Protein AF-A0A3A6MPV4-F1 (afdb_monomer)

Foldseek 3Di:
DLVVLLVVLVVLLVVLLVLFQDDPPDDAPCCVQVPVPPDDDDDPDPDDPPPPDDDDDDDPDDDCVVVVVVVVLLVLQLVLLLCCLVCVVVLLVVLVSVLCSLLVSLVSLQVSLCVRPVDGDPLSVLLNVLSVLLVVLSVLLVVQCVPPVLNVLSVCCVVPPPVSPDVDPSRCLSVLLVLLNVLSVVLSVLSSLLSVLSSNVSVCVVVVDDDVSNVVSVVSPHPVNSVVSVVSSVSSSVSSND

pLDDT: mean 74.26, std 15.89, range [32.47, 94.44]

Secondary structure (DSSP, 8-state):
-HHHHHHHHHHHHHHHHHHT-PPTTPPPHHHHHHS--S-----------------------TTSHHHHHHHHHHHHHHHHHHHHHHHHHHHHHHHHHHHHHHHHHHHHHHHHHHHHHSS--HHHHHHHHHHHHHHHHHHHHHHHTT-HHHHHHHHHHHHHGGGG----TTTTHHHHHHHHHHHHHHHHHHHHHHHHHHHHHHHHHHHT---HHHHHHHHHTSHHHHHHHHHHHHHHHHHHH-

Sequence (242 aa):
MLGFAISIVSGLATGAFFAGRSRPGEPTIDDYLFHRVAHPPHHISISVKSQATIPNKSAASGNDHWVLWIIGSLSAYLVATWLIGNYGATIVYVGWIVLTFFGTSAMSFAALSFYRDRRFSLINLWSLLTFAIVAYNLRVFSLSLVDPTYATHLESLQQSGLQAIEIDNLFGKALYQVFGLALSVVVMLFSFLQSLGVMFWPVAYRKRYVFRVFHICKGSMKWWIVVTQALFLVLAYYLLKV

Structure (mmCIF, N/CA/C/O backbone):
data_AF-A0A3A6MPV4-F1
#
_entry.id   AF-A0A3A6MPV4-F1
#
loop_
_atom_site.group_PDB
_atom_site.id
_atom_site.type_symbol
_atom_site.label_atom_id
_atom_site.label_alt_id
_atom_site.label_comp_id
_atom_site.label_asym_id
_atom_site.label_entity_id
_atom_site.label_seq_id
_atom_site.pdbx_PDB_ins_code
_atom_site.Cartn_x
_atom_site.Cartn_y
_atom_site.Cartn_z
_atom_site.occupancy
_atom_site.B_iso_or_equiv
_atom_site.auth_seq_id
_atom_site.auth_comp_id
_atom_site.auth_asym_id
_atom_site.auth_atom_id
_atom_site.pdbx_PDB_model_num
ATOM 1 N N . MET A 1 1 ? 1.341 19.645 1.268 1.00 55.47 1 MET A N 1
ATOM 2 C CA . MET A 1 1 ? 2.023 18.335 1.413 1.00 55.47 1 MET A CA 1
ATOM 3 C C . MET A 1 1 ? 1.744 17.415 0.220 1.00 55.47 1 MET A C 1
ATOM 5 O O . MET A 1 1 ? 2.676 17.157 -0.527 1.00 55.47 1 MET A O 1
ATOM 9 N N . LEU A 1 2 ? 0.491 17.010 -0.045 1.00 58.25 2 LEU A N 1
ATOM 10 C CA . LEU A 1 2 ? 0.136 16.125 -1.175 1.00 58.25 2 LEU A CA 1
ATOM 11 C C . LEU A 1 2 ? 0.620 16.636 -2.549 1.00 58.25 2 LEU A C 1
ATOM 13 O O . LEU A 1 2 ? 1.302 15.917 -3.269 1.00 58.25 2 LEU A O 1
ATOM 17 N N . GLY A 1 3 ? 0.346 17.903 -2.885 1.00 65.12 3 GLY A N 1
ATOM 18 C CA . GLY A 1 3 ? 0.757 18.488 -4.172 1.00 65.12 3 GLY A CA 1
ATOM 19 C C . GLY A 1 3 ? 2.277 18.551 -4.380 1.00 65.12 3 GLY A C 1
ATOM 20 O O . GLY A 1 3 ? 2.756 18.403 -5.499 1.00 65.12 3 GLY A O 1
ATOM 21 N N . PHE A 1 4 ? 3.048 18.689 -3.298 1.00 69.81 4 PHE A N 1
ATOM 22 C CA . PHE A 1 4 ? 4.511 18.660 -3.355 1.00 69.81 4 PHE A CA 1
ATOM 23 C C . PHE A 1 4 ? 5.029 17.247 -3.652 1.00 69.81 4 PHE A C 1
ATOM 25 O O . PHE A 1 4 ? 5.876 17.070 -4.523 1.00 69.81 4 PHE A O 1
ATOM 32 N N . ALA A 1 5 ? 4.463 16.233 -2.990 1.00 67.94 5 ALA A N 1
ATOM 33 C CA . ALA A 1 5 ? 4.801 14.839 -3.253 1.00 67.94 5 ALA A CA 1
ATOM 34 C C . ALA A 1 5 ? 4.438 14.430 -4.693 1.00 67.94 5 ALA A C 1
ATOM 36 O O . ALA A 1 5 ? 5.253 13.806 -5.368 1.00 67.94 5 ALA A O 1
ATOM 37 N N . ILE A 1 6 ? 3.267 14.848 -5.194 1.00 71.81 6 ILE A N 1
ATOM 38 C CA . ILE A 1 6 ? 2.846 14.599 -6.585 1.00 71.81 6 ILE A CA 1
ATOM 39 C C . ILE A 1 6 ? 3.811 15.272 -7.567 1.00 71.81 6 ILE A C 1
ATOM 41 O O . ILE A 1 6 ? 4.208 14.655 -8.551 1.00 71.81 6 ILE A O 1
ATOM 45 N N . SER A 1 7 ? 4.239 16.504 -7.282 1.00 67.06 7 SER A N 1
ATOM 46 C CA . SER A 1 7 ? 5.209 17.229 -8.111 1.00 67.06 7 SER A CA 1
ATOM 47 C C . SER A 1 7 ? 6.569 16.523 -8.173 1.00 67.06 7 SER A C 1
ATOM 49 O O . SER A 1 7 ? 7.106 16.334 -9.262 1.00 67.06 7 SER A O 1
ATOM 51 N N . ILE A 1 8 ? 7.095 16.037 -7.040 1.00 77.06 8 ILE A N 1
ATOM 52 C CA . ILE A 1 8 ? 8.349 15.261 -7.013 1.00 77.06 8 ILE A CA 1
ATOM 53 C C . ILE A 1 8 ? 8.205 13.972 -7.818 1.00 77.06 8 ILE A C 1
ATOM 55 O O . ILE A 1 8 ? 9.057 13.663 -8.648 1.00 77.06 8 ILE A O 1
ATOM 59 N N . VAL A 1 9 ? 7.133 13.218 -7.580 1.00 77.50 9 VAL A N 1
ATOM 60 C CA . VAL A 1 9 ? 6.888 11.942 -8.258 1.00 77.50 9 VAL A CA 1
ATOM 61 C C . VAL A 1 9 ? 6.728 12.155 -9.762 1.00 77.50 9 VAL A C 1
ATOM 63 O O . VAL A 1 9 ? 7.355 11.439 -10.535 1.00 77.50 9 VAL A O 1
ATOM 66 N N . SER A 1 10 ? 5.979 13.176 -10.180 1.00 74.56 10 SER A N 1
ATOM 67 C CA . SER A 1 10 ? 5.807 13.557 -11.586 1.00 74.56 10 SER A CA 1
ATOM 68 C C . SER A 1 10 ? 7.115 14.041 -12.222 1.00 74.56 10 SER A C 1
ATOM 70 O O . SER A 1 10 ? 7.449 13.641 -13.337 1.00 74.56 10 SER A O 1
ATOM 72 N N . GLY A 1 11 ? 7.913 14.834 -11.502 1.00 71.50 11 GLY A N 1
ATOM 73 C CA . GLY A 1 11 ? 9.233 15.282 -11.945 1.00 71.50 11 GLY A CA 1
ATOM 74 C C . GLY A 1 11 ? 10.211 14.121 -12.133 1.00 71.50 11 GLY A C 1
ATOM 75 O O . GLY A 1 11 ? 10.881 14.037 -13.163 1.00 71.50 11 GLY A O 1
ATOM 76 N N . LEU A 1 12 ? 10.234 13.171 -11.192 1.00 76.31 12 LEU A N 1
ATOM 77 C CA . LEU A 1 12 ? 10.996 11.924 -11.310 1.00 76.31 12 LEU A CA 1
ATOM 78 C C . LEU A 1 12 ? 10.501 11.076 -12.483 1.00 76.31 12 LEU A C 1
ATOM 80 O O . LEU A 1 12 ? 11.322 10.554 -13.236 1.00 76.31 12 LEU A O 1
ATOM 84 N N . ALA A 1 13 ? 9.181 10.982 -12.669 1.00 74.88 13 ALA A N 1
ATOM 85 C CA . ALA A 1 13 ? 8.569 10.260 -13.776 1.00 74.88 13 ALA A CA 1
ATOM 86 C C . ALA A 1 13 ? 9.037 10.826 -15.121 1.00 74.88 13 ALA A C 1
ATOM 88 O O . ALA A 1 13 ? 9.563 10.128 -15.986 1.00 74.88 13 ALA A O 1
ATOM 89 N N . THR A 1 14 ? 8.882 12.134 -15.267 1.00 75.81 14 THR A N 1
ATOM 90 C CA . THR A 1 14 ? 9.197 12.875 -16.483 1.00 75.81 14 THR A CA 1
ATOM 91 C C . THR A 1 14 ? 10.691 12.769 -16.785 1.00 75.81 14 THR A C 1
ATOM 93 O O . THR A 1 14 ? 11.079 12.399 -17.894 1.00 75.81 14 THR A O 1
ATOM 96 N N . GLY A 1 15 ? 11.541 12.971 -15.774 1.00 67.44 15 GLY A N 1
ATOM 97 C CA . GLY A 1 15 ? 12.989 12.810 -15.894 1.00 67.44 15 GLY A CA 1
ATOM 98 C C . GLY A 1 15 ? 13.406 11.394 -16.304 1.00 67.44 15 GLY A C 1
ATOM 99 O O . GLY A 1 15 ? 14.213 11.234 -17.219 1.00 67.44 15 GLY A O 1
ATOM 100 N N . ALA A 1 16 ? 12.834 10.358 -15.685 1.00 68.94 16 ALA A N 1
ATOM 101 C CA . ALA A 1 16 ? 13.131 8.960 -16.007 1.00 68.94 16 ALA A CA 1
ATOM 102 C C . ALA A 1 16 ? 12.670 8.571 -17.419 1.00 68.94 16 ALA A C 1
ATOM 104 O O . ALA A 1 16 ? 13.385 7.870 -18.140 1.00 68.94 16 ALA A O 1
ATOM 105 N N . PHE A 1 17 ? 11.493 9.050 -17.824 1.00 72.12 17 PHE A N 1
ATOM 106 C CA . PHE A 1 17 ? 10.919 8.795 -19.140 1.00 72.12 17 PHE A CA 1
ATOM 107 C C . PHE A 1 17 ? 11.799 9.373 -20.257 1.00 72.12 17 PHE A C 1
ATOM 109 O O . PHE A 1 17 ? 12.157 8.655 -21.193 1.00 72.12 17 PHE A O 1
ATOM 116 N N . PHE A 1 18 ? 12.221 10.635 -20.133 1.00 68.19 18 PHE A N 1
ATOM 117 C CA . PHE A 1 18 ? 13.069 11.279 -21.140 1.00 68.19 18 PHE A CA 1
ATOM 118 C C . PHE A 1 18 ? 14.524 10.795 -21.108 1.00 68.19 18 PHE A C 1
ATOM 120 O O . PHE A 1 18 ? 15.160 10.706 -22.158 1.00 68.19 18 PHE A O 1
ATOM 127 N N . ALA A 1 19 ? 15.046 10.406 -19.942 1.00 61.69 19 ALA A N 1
ATOM 128 C CA . ALA A 1 19 ? 16.403 9.868 -19.824 1.00 61.69 19 ALA A CA 1
ATOM 129 C C . ALA A 1 19 ? 16.560 8.443 -20.396 1.00 61.69 19 ALA A C 1
ATOM 131 O O . ALA A 1 19 ? 17.682 8.013 -20.674 1.00 61.69 19 ALA A O 1
ATOM 132 N N . GLY A 1 20 ? 15.465 7.694 -20.558 1.00 59.09 20 GLY A N 1
ATOM 133 C CA . GLY A 1 20 ? 15.494 6.251 -20.806 1.00 59.09 20 GLY A CA 1
ATOM 134 C C . GLY A 1 20 ? 14.593 5.777 -21.940 1.00 59.09 20 GLY A C 1
ATOM 135 O O . GLY A 1 20 ? 13.892 4.790 -21.760 1.00 59.09 20 GLY A O 1
ATOM 136 N N . ARG A 1 21 ? 14.572 6.453 -23.095 1.00 64.19 21 ARG A N 1
ATOM 137 C CA . ARG A 1 21 ? 13.749 6.031 -24.246 1.00 64.19 21 ARG A CA 1
ATOM 138 C C . ARG A 1 21 ? 14.245 4.702 -24.817 1.00 64.19 21 ARG A C 1
ATOM 140 O O . ARG A 1 21 ? 15.326 4.706 -25.403 1.00 64.19 21 ARG A O 1
ATOM 147 N N . SER A 1 22 ? 13.504 3.608 -24.642 1.00 59.19 22 SER A N 1
ATOM 148 C CA . SER A 1 22 ? 13.922 2.238 -24.980 1.00 59.19 22 SER A CA 1
ATOM 149 C C . SER A 1 22 ? 14.335 2.079 -26.447 1.00 59.19 22 SER A C 1
ATOM 151 O O . SER A 1 22 ? 13.701 2.639 -27.343 1.00 59.19 22 SER A O 1
ATOM 153 N N . ARG A 1 23 ? 15.442 1.372 -26.698 1.00 61.88 23 ARG A N 1
ATOM 154 C CA . ARG A 1 23 ? 15.945 1.084 -28.054 1.00 61.88 23 ARG A CA 1
ATOM 155 C C . ARG A 1 23 ? 15.350 -0.245 -28.536 1.00 61.88 23 ARG A C 1
ATOM 157 O O . ARG A 1 23 ? 15.117 -1.124 -27.705 1.00 61.88 23 ARG A O 1
ATOM 164 N N . PRO A 1 24 ? 15.142 -0.430 -29.851 1.00 55.41 24 PRO A N 1
ATOM 165 C CA . PRO A 1 24 ? 14.771 -1.737 -30.379 1.00 55.41 24 PRO A CA 1
ATOM 166 C C . PRO A 1 24 ? 15.852 -2.764 -29.996 1.00 55.41 24 PRO A C 1
ATOM 168 O O . PRO A 1 24 ? 17.014 -2.586 -30.354 1.00 55.41 24 PRO A O 1
ATOM 171 N N . GLY A 1 25 ? 15.476 -3.793 -29.226 1.00 59.59 25 GLY A N 1
ATOM 172 C CA . GLY A 1 25 ? 16.369 -4.870 -28.770 1.00 59.59 25 GLY A CA 1
ATOM 173 C C . GLY A 1 25 ? 16.741 -4.874 -27.278 1.00 59.59 25 GLY A C 1
ATOM 174 O O . GLY A 1 25 ? 17.455 -5.777 -26.850 1.00 59.59 25 GLY A O 1
ATOM 175 N N . GLU A 1 26 ? 16.280 -3.916 -26.465 1.00 65.06 26 GLU A N 1
ATOM 176 C CA . GLU A 1 26 ? 16.465 -3.988 -25.003 1.00 65.06 26 GLU A CA 1
ATOM 177 C C . GLU A 1 26 ? 15.513 -5.029 -24.370 1.00 65.06 26 GLU A C 1
ATOM 179 O O . GLU A 1 26 ? 14.318 -5.009 -24.676 1.00 65.06 26 GLU A O 1
ATOM 184 N N . PRO A 1 27 ? 16.008 -5.938 -23.498 1.00 62.69 27 PRO A N 1
ATOM 185 C CA . PRO A 1 27 ? 15.171 -6.949 -22.856 1.00 62.69 27 PRO A CA 1
ATOM 186 C C . PRO A 1 27 ? 14.181 -6.301 -21.888 1.00 62.69 27 PRO A C 1
ATOM 188 O O . PRO A 1 27 ? 14.512 -5.338 -21.179 1.00 62.69 27 PRO A O 1
ATOM 191 N N . THR A 1 28 ? 12.962 -6.841 -21.836 1.00 67.50 28 THR A N 1
ATOM 192 C CA . THR A 1 28 ? 11.968 -6.352 -20.881 1.00 67.50 28 THR A CA 1
ATOM 193 C C . THR A 1 28 ? 12.371 -6.723 -19.456 1.00 67.50 28 THR A C 1
ATOM 195 O O . THR A 1 28 ? 13.170 -7.633 -19.220 1.00 67.50 28 THR A O 1
ATOM 198 N N . ILE A 1 29 ? 11.827 -6.000 -18.476 1.00 68.69 29 ILE A N 1
ATOM 199 C CA . ILE A 1 29 ? 12.068 -6.333 -17.071 1.00 68.69 29 ILE A CA 1
ATOM 200 C C . ILE A 1 29 ? 11.539 -7.730 -16.729 1.00 68.69 29 ILE A C 1
ATOM 202 O O . ILE A 1 29 ? 12.160 -8.445 -15.946 1.00 68.69 29 ILE A O 1
ATOM 206 N N . ASP A 1 30 ? 10.440 -8.129 -17.374 1.00 63.22 30 ASP A N 1
ATOM 207 C CA . ASP A 1 30 ? 9.841 -9.448 -17.220 1.00 63.22 30 ASP A CA 1
ATOM 208 C C . ASP A 1 30 ? 10.761 -10.522 -17.820 1.00 63.22 30 ASP A C 1
ATOM 210 O O . ASP A 1 30 ? 11.019 -11.534 -17.169 1.00 63.22 30 ASP A O 1
ATOM 214 N N . ASP A 1 31 ? 11.369 -10.263 -18.983 1.00 64.69 31 ASP A N 1
ATOM 215 C CA . ASP A 1 31 ? 12.388 -11.156 -19.544 1.00 64.69 31 ASP A CA 1
ATOM 216 C C . ASP A 1 31 ? 13.579 -11.292 -18.600 1.00 64.69 31 ASP A C 1
ATOM 218 O O . ASP A 1 31 ? 14.054 -12.392 -18.412 1.00 64.69 31 ASP A O 1
ATOM 222 N N . TYR A 1 32 ? 14.051 -10.225 -17.952 1.00 65.31 32 TYR A N 1
ATOM 223 C CA . TYR A 1 32 ? 15.196 -10.310 -17.035 1.00 65.31 32 TYR A CA 1
ATOM 224 C C . TYR A 1 32 ? 14.875 -10.991 -15.690 1.00 65.31 32 TYR A C 1
ATOM 226 O O . TYR A 1 32 ? 15.743 -11.637 -15.097 1.00 65.31 32 TYR A O 1
ATOM 234 N N . LEU A 1 33 ? 13.660 -10.807 -15.168 1.00 61.38 33 LEU A N 1
ATOM 235 C CA . LEU A 1 33 ? 13.241 -11.345 -13.869 1.00 61.38 33 LEU A CA 1
ATOM 236 C C . LEU A 1 33 ? 12.731 -12.784 -13.960 1.00 61.38 33 LEU A C 1
ATOM 238 O O . LEU A 1 33 ? 12.972 -13.565 -13.037 1.00 61.38 33 LEU A O 1
ATOM 242 N N . PHE A 1 34 ? 12.042 -13.130 -15.049 1.00 57.47 34 PHE A N 1
ATOM 243 C CA . PHE A 1 34 ? 11.399 -14.432 -15.228 1.00 57.47 34 PHE A CA 1
ATOM 244 C C . PHE A 1 34 ? 12.147 -15.346 -16.199 1.00 57.47 34 PHE A C 1
ATOM 246 O O . PHE A 1 34 ? 12.041 -16.563 -16.066 1.00 57.47 34 PHE A O 1
ATOM 253 N N . HIS A 1 35 ? 12.931 -14.807 -17.136 1.00 51.97 35 HIS A N 1
ATOM 254 C CA . HIS A 1 35 ? 13.806 -15.601 -17.998 1.00 51.97 35 HIS A CA 1
ATOM 255 C C . HIS A 1 35 ? 15.263 -15.316 -17.608 1.00 51.97 35 HIS A C 1
ATOM 257 O O . HIS A 1 35 ? 15.751 -14.191 -17.619 1.00 51.97 35 HIS A O 1
ATOM 263 N N . ARG A 1 36 ? 16.025 -16.338 -17.213 1.00 46.81 36 ARG A N 1
ATOM 264 C CA . ARG A 1 36 ? 17.475 -16.157 -17.047 1.00 46.81 36 ARG A CA 1
ATOM 265 C C . ARG A 1 36 ? 18.075 -15.871 -18.424 1.00 46.81 36 ARG A C 1
ATOM 267 O O . ARG A 1 36 ? 18.464 -16.804 -19.119 1.00 46.81 36 ARG A O 1
ATOM 274 N N . VAL A 1 37 ? 18.166 -14.603 -18.827 1.00 42.72 37 VAL A N 1
ATOM 275 C CA . VAL A 1 37 ? 19.008 -14.210 -19.959 1.00 42.72 37 VAL A CA 1
ATOM 276 C C . VAL A 1 37 ? 20.426 -14.632 -19.586 1.00 42.72 37 VAL A C 1
ATOM 278 O O . VAL A 1 37 ? 20.975 -14.208 -18.568 1.00 42.72 37 VAL A O 1
ATOM 281 N N . ALA A 1 38 ? 20.945 -15.577 -20.363 1.00 36.62 38 ALA A N 1
ATOM 282 C CA . ALA A 1 38 ? 22.015 -16.501 -20.023 1.00 36.62 38 ALA A CA 1
ATOM 283 C C . ALA A 1 38 ? 23.418 -15.873 -19.979 1.00 36.62 38 ALA A C 1
ATOM 285 O O . ALA A 1 38 ? 24.346 -16.399 -20.585 1.00 36.62 38 ALA A O 1
ATOM 286 N N . HIS A 1 39 ? 23.611 -14.773 -19.253 1.00 35.75 39 HIS A N 1
ATOM 287 C CA . HIS A 1 39 ? 24.936 -14.227 -18.964 1.00 35.75 39 HIS A CA 1
ATOM 288 C C . HIS A 1 39 ? 25.093 -13.998 -17.458 1.00 35.75 39 HIS A C 1
ATOM 290 O O . HIS A 1 39 ? 24.654 -12.968 -16.939 1.00 35.75 39 HIS A O 1
ATOM 296 N N . PRO A 1 40 ? 25.701 -14.949 -16.725 1.00 37.69 40 PRO A N 1
ATOM 297 C CA . PRO A 1 40 ? 26.112 -14.683 -15.360 1.00 37.69 40 PRO A CA 1
ATOM 298 C C . PRO A 1 40 ? 27.243 -13.643 -15.400 1.00 37.69 40 PRO A C 1
ATOM 300 O O . PRO A 1 40 ? 28.246 -13.870 -16.077 1.00 37.69 40 PRO A O 1
ATOM 303 N N . PRO A 1 41 ? 27.155 -12.510 -14.682 1.00 38.84 41 PRO A N 1
ATOM 304 C CA . PRO A 1 41 ? 28.370 -11.805 -14.327 1.00 38.84 41 PRO A CA 1
ATOM 305 C C . PRO A 1 41 ? 29.144 -12.726 -13.380 1.00 38.84 41 PRO A C 1
ATOM 307 O O . PRO A 1 41 ? 28.605 -13.166 -12.362 1.00 38.84 41 PRO A O 1
ATOM 310 N N . HIS A 1 42 ? 30.387 -13.050 -13.738 1.00 35.41 42 HIS A N 1
ATOM 311 C CA . HIS A 1 42 ? 31.336 -13.700 -12.844 1.00 35.41 42 HIS A CA 1
ATOM 312 C C . HIS A 1 42 ? 31.437 -12.890 -11.547 1.00 35.41 42 HIS A C 1
ATOM 314 O O . HIS A 1 42 ? 32.154 -11.895 -11.470 1.00 35.41 42 HIS A O 1
ATOM 320 N N . HIS A 1 43 ? 30.712 -13.318 -10.518 1.00 32.47 43 HIS A N 1
ATOM 321 C CA . HIS A 1 43 ? 30.973 -12.898 -9.157 1.00 32.47 43 HIS A CA 1
ATOM 322 C C . HIS A 1 43 ? 31.947 -13.899 -8.555 1.00 32.47 43 HIS A C 1
ATOM 324 O O . HIS A 1 43 ? 31.586 -15.021 -8.209 1.00 32.47 43 HIS A O 1
ATOM 330 N N . ILE A 1 44 ? 33.199 -13.462 -8.454 1.00 35.69 44 ILE A N 1
ATOM 331 C CA . ILE A 1 44 ? 34.191 -14.036 -7.554 1.00 35.69 44 ILE A CA 1
ATOM 332 C C . ILE A 1 44 ? 33.580 -13.986 -6.150 1.00 35.69 44 ILE A C 1
ATOM 334 O O . ILE A 1 44 ? 33.371 -12.913 -5.582 1.00 35.69 44 ILE A O 1
ATOM 338 N N . SER A 1 45 ? 33.235 -15.152 -5.612 1.00 34.69 45 SER A N 1
ATOM 339 C CA . SER A 1 45 ? 32.819 -15.307 -4.227 1.00 34.69 45 SER A CA 1
ATOM 340 C C . SER A 1 45 ? 34.050 -15.167 -3.336 1.00 34.69 45 SER A C 1
ATOM 342 O O . SER A 1 45 ? 34.796 -16.125 -3.145 1.00 34.69 45 SER A O 1
ATOM 344 N N . ILE A 1 46 ? 34.270 -13.978 -2.779 1.00 36.38 46 ILE A N 1
ATOM 345 C CA . ILE A 1 46 ? 35.158 -13.836 -1.625 1.00 36.38 46 ILE A CA 1
ATOM 346 C C . ILE A 1 46 ? 34.365 -14.333 -0.417 1.00 36.38 46 ILE A C 1
ATOM 348 O O . ILE A 1 46 ? 33.516 -13.629 0.130 1.00 36.38 46 ILE A O 1
ATOM 352 N N . SER A 1 47 ? 34.601 -15.585 -0.034 1.00 37.72 47 SER A N 1
ATOM 353 C CA . SER A 1 47 ? 34.090 -16.154 1.207 1.00 37.72 47 SER A CA 1
ATOM 354 C C . SER A 1 47 ? 34.858 -15.559 2.387 1.00 37.72 47 SER A C 1
ATOM 356 O O . SER A 1 47 ? 35.902 -16.077 2.781 1.00 37.72 47 SER A O 1
ATOM 358 N N . VAL A 1 48 ? 34.345 -14.483 2.980 1.00 38.19 48 VAL A N 1
ATOM 359 C CA . VAL A 1 48 ? 34.765 -14.087 4.328 1.00 38.19 48 VAL A CA 1
ATOM 360 C C . VAL A 1 48 ? 33.905 -14.873 5.312 1.00 38.19 48 VAL A C 1
ATOM 362 O O . VAL A 1 48 ? 32.778 -14.495 5.621 1.00 38.19 48 VAL A O 1
ATOM 365 N N . LYS A 1 49 ? 34.433 -16.008 5.782 1.00 40.34 49 LYS A N 1
ATOM 366 C CA . LYS A 1 49 ? 33.979 -16.636 7.028 1.00 40.34 49 LYS A CA 1
ATOM 367 C C . LYS A 1 49 ? 34.345 -15.684 8.173 1.00 40.34 49 LYS A C 1
ATOM 369 O O . LYS A 1 49 ? 35.453 -15.761 8.691 1.00 40.34 49 LYS A O 1
ATOM 374 N N . SER A 1 50 ? 33.439 -14.793 8.571 1.00 38.03 50 SER A N 1
ATOM 375 C CA . SER A 1 50 ? 33.488 -14.210 9.912 1.00 38.03 50 SER A CA 1
ATOM 376 C C . SER A 1 50 ? 32.646 -15.083 10.836 1.00 38.03 50 SER A C 1
ATOM 378 O O . SER A 1 50 ? 31.419 -15.128 10.801 1.00 38.03 50 SER A O 1
ATOM 380 N N . GLN A 1 51 ? 33.373 -15.867 11.616 1.00 40.12 51 GLN A N 1
ATOM 381 C CA . GLN A 1 51 ? 32.896 -16.699 12.701 1.00 40.12 51 GLN A CA 1
ATOM 382 C C . GLN A 1 51 ? 32.287 -15.773 13.763 1.00 40.12 51 GLN A C 1
ATOM 384 O O . GLN A 1 51 ? 33.006 -15.118 14.511 1.00 40.12 51 GLN A O 1
ATOM 389 N N . ALA A 1 52 ? 30.958 -15.648 13.772 1.00 37.94 52 ALA A N 1
ATOM 390 C CA . ALA A 1 52 ? 30.251 -14.927 14.820 1.00 37.94 52 ALA A CA 1
ATOM 391 C C . ALA A 1 52 ? 30.248 -15.796 16.081 1.00 37.94 52 ALA A C 1
ATOM 393 O O . ALA A 1 52 ? 29.533 -16.794 16.176 1.00 37.94 52 ALA A O 1
ATOM 394 N N . THR A 1 53 ? 31.100 -15.428 17.031 1.00 38.72 53 THR A N 1
ATOM 395 C CA . THR A 1 53 ? 31.127 -15.946 18.394 1.00 38.72 53 THR A CA 1
ATOM 396 C C . THR A 1 53 ? 29.751 -15.735 19.018 1.00 38.72 53 THR A C 1
ATOM 398 O O . THR A 1 53 ? 29.287 -14.603 19.126 1.00 38.72 53 THR A O 1
ATOM 401 N N . ILE A 1 54 ? 29.084 -16.824 19.395 1.00 44.97 54 ILE A N 1
ATOM 402 C CA . ILE A 1 54 ? 27.814 -16.809 20.123 1.00 44.97 54 ILE A CA 1
ATOM 403 C C . ILE A 1 54 ? 28.121 -16.337 21.551 1.00 44.97 54 ILE A C 1
ATOM 405 O O . ILE A 1 54 ? 28.812 -17.064 22.268 1.00 44.97 54 ILE A O 1
ATOM 409 N N . PRO A 1 55 ? 27.638 -15.171 22.020 1.00 43.47 55 PRO A N 1
ATOM 410 C CA . PRO A 1 55 ? 27.599 -14.940 23.448 1.00 43.47 55 PRO A CA 1
ATOM 411 C C . PRO A 1 55 ? 26.423 -15.747 24.001 1.00 43.47 55 PRO A C 1
ATOM 413 O O . PRO A 1 55 ? 25.267 -15.511 23.642 1.00 43.47 55 PRO A O 1
ATOM 416 N N . ASN A 1 56 ? 26.744 -16.721 24.856 1.00 44.25 56 ASN A N 1
ATOM 417 C CA . ASN A 1 56 ? 25.799 -17.425 25.716 1.00 44.25 56 ASN A CA 1
ATOM 418 C C . ASN A 1 56 ? 24.901 -16.397 26.415 1.00 44.25 56 ASN A C 1
ATOM 420 O O . ASN A 1 56 ? 25.317 -15.751 27.378 1.00 44.25 56 ASN A O 1
ATOM 424 N N . LYS A 1 57 ? 23.666 -16.241 25.932 1.00 41.75 57 LYS A N 1
ATOM 425 C CA . LYS A 1 57 ? 22.618 -15.598 26.715 1.00 41.75 57 LYS A CA 1
ATOM 426 C C . LYS A 1 57 ? 22.114 -16.629 27.707 1.00 41.75 57 LYS A C 1
ATOM 428 O O . LYS A 1 57 ? 21.502 -17.627 27.336 1.00 41.75 57 LYS A O 1
ATOM 433 N N . SER A 1 58 ? 22.453 -16.366 28.960 1.00 42.81 58 SER A N 1
ATOM 434 C CA . SER A 1 58 ? 21.929 -17.010 30.149 1.00 42.81 58 SER A CA 1
ATOM 435 C C . SER A 1 58 ? 20.417 -17.196 30.041 1.00 42.81 58 SER A C 1
ATOM 437 O O . SER A 1 58 ? 19.661 -16.248 29.822 1.00 42.81 58 SER A O 1
ATOM 439 N N . ALA A 1 59 ? 19.996 -18.449 30.196 1.00 48.25 59 ALA A N 1
ATOM 440 C CA . ALA A 1 59 ? 18.614 -18.820 30.418 1.00 48.25 59 ALA A CA 1
ATOM 441 C C . ALA A 1 59 ? 18.143 -18.169 31.725 1.00 48.25 59 ALA A C 1
ATOM 443 O O . ALA A 1 59 ? 18.533 -18.589 32.813 1.00 48.25 59 ALA A O 1
ATOM 444 N N . ALA A 1 60 ? 17.334 -17.121 31.608 1.00 43.38 60 ALA A N 1
ATOM 445 C CA . ALA A 1 60 ? 16.627 -16.527 32.728 1.00 43.38 60 ALA A CA 1
ATOM 446 C C . ALA A 1 60 ? 15.142 -16.899 32.630 1.00 43.38 60 ALA A C 1
ATOM 448 O O . ALA A 1 60 ? 14.442 -16.446 31.733 1.00 43.38 60 ALA A O 1
ATOM 449 N N . SER A 1 61 ? 14.716 -17.733 33.581 1.00 45.34 61 SER A N 1
ATOM 450 C CA . SER A 1 61 ? 13.376 -17.784 34.181 1.00 45.34 61 SER A CA 1
ATOM 451 C C . SER A 1 61 ? 12.168 -17.914 33.236 1.00 45.34 61 SER A C 1
ATOM 453 O O . SER A 1 61 ? 11.547 -16.945 32.804 1.00 45.34 61 SER A O 1
ATOM 455 N N . GLY A 1 62 ? 11.781 -19.162 32.968 1.00 58.44 62 GLY A N 1
ATOM 456 C CA . GLY A 1 62 ? 10.650 -19.539 32.121 1.00 58.44 62 GLY A CA 1
ATOM 457 C C . GLY A 1 62 ? 9.262 -19.448 32.765 1.00 58.44 62 GLY A C 1
ATOM 458 O O . GLY A 1 62 ? 8.508 -20.404 32.632 1.00 58.44 62 GLY A O 1
ATOM 459 N N . ASN A 1 63 ? 8.885 -18.344 33.423 1.00 57.69 63 ASN A N 1
ATOM 460 C CA . ASN A 1 63 ? 7.491 -18.204 33.888 1.00 57.69 63 ASN A CA 1
ATOM 461 C C . ASN A 1 63 ? 6.868 -16.794 33.838 1.00 57.69 63 ASN A C 1
ATOM 463 O O . ASN A 1 63 ? 5.665 -16.685 34.028 1.00 57.69 63 ASN A O 1
ATOM 467 N N . ASP A 1 64 ? 7.611 -15.738 33.489 1.00 60.50 64 ASP A N 1
ATOM 468 C CA . ASP A 1 64 ? 7.047 -14.370 33.413 1.00 60.50 64 ASP A CA 1
ATOM 469 C C . ASP A 1 64 ? 6.745 -13.909 31.978 1.00 60.50 64 ASP A C 1
ATOM 471 O O . ASP A 1 64 ? 6.028 -12.933 31.745 1.00 60.50 64 ASP A O 1
ATOM 475 N N . HIS A 1 65 ? 7.261 -14.629 30.977 1.00 68.94 65 HIS A N 1
ATOM 476 C CA . HIS A 1 65 ? 7.086 -14.265 29.573 1.00 68.94 65 HIS A CA 1
ATOM 477 C C . HIS A 1 65 ? 5.629 -14.348 29.112 1.00 68.94 65 HIS A C 1
ATOM 479 O O . HIS A 1 65 ? 5.189 -13.477 28.367 1.00 68.94 65 HIS A O 1
ATOM 485 N N . TRP A 1 66 ? 4.865 -15.348 29.554 1.00 74.25 66 TRP A N 1
ATOM 486 C CA . TRP A 1 66 ? 3.461 -15.479 29.154 1.00 74.25 66 TRP A CA 1
ATOM 487 C C . TRP A 1 66 ? 2.594 -14.369 29.766 1.00 74.25 66 TRP A C 1
ATOM 489 O O . TRP A 1 66 ? 1.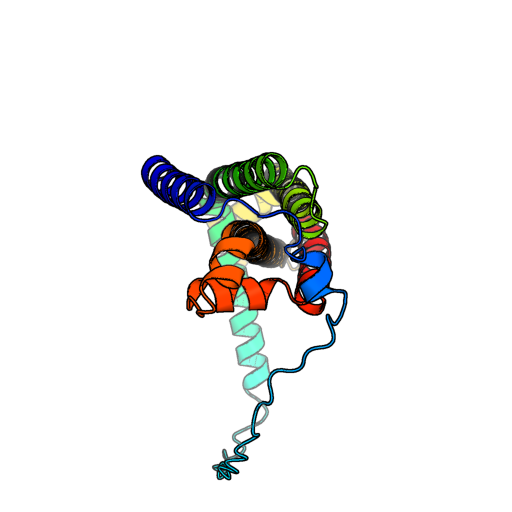737 -13.821 29.077 1.00 74.25 66 TRP A O 1
ATOM 499 N N . VAL A 1 67 ? 2.880 -13.958 31.007 1.00 73.75 67 VAL A N 1
ATOM 500 C CA . VAL A 1 67 ? 2.211 -12.827 31.672 1.00 73.75 67 VAL A CA 1
ATOM 501 C C . VAL A 1 67 ? 2.509 -11.519 30.937 1.00 73.75 67 VAL A C 1
ATOM 503 O O . VAL A 1 67 ? 1.593 -10.758 30.632 1.00 73.75 67 VAL A O 1
ATOM 506 N N . LEU A 1 68 ? 3.774 -11.285 30.569 1.00 77.38 68 LEU A N 1
ATOM 507 C CA . LEU A 1 68 ? 4.178 -10.130 29.757 1.00 77.38 68 LEU A CA 1
ATOM 508 C C . LEU A 1 68 ? 3.500 -10.114 28.381 1.00 77.38 68 LEU A C 1
ATOM 510 O O . LEU A 1 68 ? 3.110 -9.050 27.906 1.00 77.38 68 LEU A O 1
ATOM 514 N N . TRP A 1 69 ? 3.318 -11.277 27.753 1.00 79.19 69 TRP A N 1
ATOM 515 C CA . TRP A 1 69 ? 2.585 -11.401 26.491 1.00 79.19 69 TRP A CA 1
ATOM 516 C C . TRP A 1 69 ? 1.099 -11.072 26.647 1.00 79.19 69 TRP A C 1
ATOM 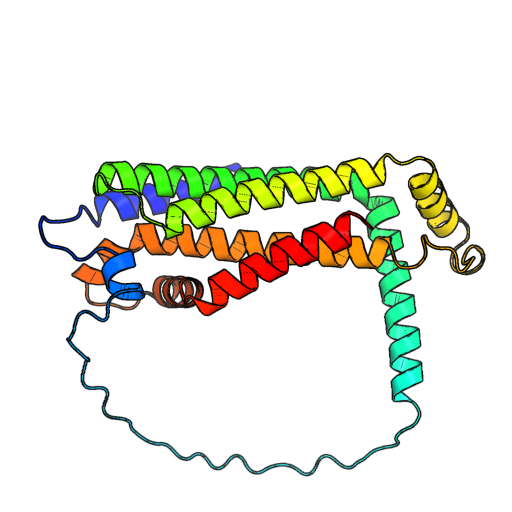518 O O . TRP A 1 69 ? 0.554 -10.345 25.818 1.00 79.19 69 TRP A O 1
ATOM 528 N N . ILE A 1 70 ? 0.454 -11.541 27.717 1.00 77.75 70 ILE A N 1
ATOM 529 C CA . ILE A 1 70 ? -0.954 -11.231 27.997 1.00 77.75 70 ILE A CA 1
ATOM 530 C C . ILE A 1 70 ? -1.123 -9.732 28.246 1.00 77.75 70 ILE A C 1
ATOM 532 O O . ILE A 1 70 ? -1.932 -9.094 27.573 1.00 77.75 70 ILE A O 1
ATOM 536 N N . ILE A 1 71 ? -0.311 -9.140 29.125 1.00 79.00 71 ILE A N 1
ATOM 537 C CA . ILE A 1 71 ? -0.349 -7.698 29.417 1.00 79.00 71 ILE A CA 1
ATOM 538 C C . ILE A 1 71 ? -0.044 -6.877 28.153 1.00 79.00 71 ILE A C 1
ATOM 540 O O . ILE A 1 71 ? -0.712 -5.878 27.875 1.00 79.00 71 ILE A O 1
ATOM 544 N N . GLY A 1 72 ? 0.924 -7.313 27.344 1.00 79.50 72 GLY A N 1
ATOM 545 C CA . GLY A 1 72 ? 1.253 -6.698 26.058 1.00 79.50 72 GLY A CA 1
ATOM 546 C C . GLY A 1 72 ? 0.097 -6.760 25.057 1.00 79.50 72 GLY A C 1
ATOM 547 O O . GLY A 1 72 ? -0.219 -5.764 24.415 1.00 79.50 72 GLY A O 1
ATOM 548 N N . SER A 1 73 ? -0.585 -7.901 24.955 1.00 75.94 73 SER A N 1
ATOM 549 C CA . SER A 1 73 ? -1.731 -8.064 24.053 1.00 75.94 73 SER A CA 1
ATOM 550 C C . SER A 1 73 ? -2.941 -7.235 24.491 1.00 75.94 73 SER A C 1
ATOM 552 O O . SER A 1 73 ? -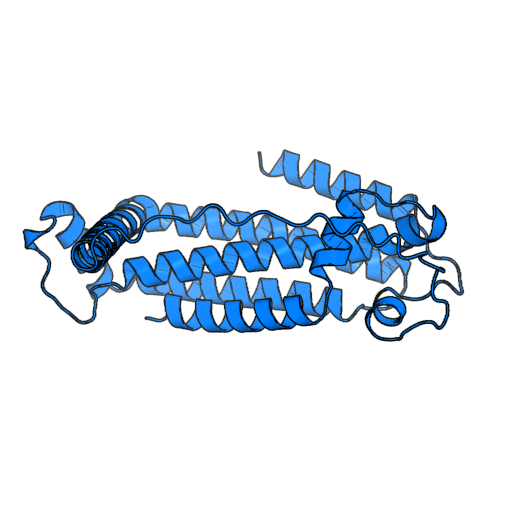3.594 -6.612 23.656 1.00 75.94 73 SER A O 1
ATOM 554 N N . LEU A 1 74 ? -3.190 -7.152 25.802 1.00 78.56 74 LEU A N 1
ATOM 555 C CA . LEU A 1 74 ? -4.281 -6.372 26.376 1.00 78.56 74 LEU A CA 1
ATOM 556 C C . LEU A 1 74 ? -4.040 -4.867 26.201 1.00 78.56 74 LEU A C 1
ATOM 558 O O . LEU A 1 74 ? -4.935 -4.137 25.783 1.00 78.56 74 LEU A O 1
ATOM 562 N N . SER A 1 75 ? -2.814 -4.403 26.461 1.00 80.50 75 SER A N 1
ATOM 563 C CA . SER A 1 75 ? -2.436 -3.003 26.233 1.00 80.50 75 SER A CA 1
ATOM 564 C C . SER A 1 75 ? -2.484 -2.637 24.750 1.00 80.50 75 SER A C 1
ATOM 566 O O . SER A 1 75 ? -3.028 -1.590 24.405 1.00 80.50 75 SER A O 1
ATOM 568 N N . ALA A 1 76 ? -2.006 -3.511 23.860 1.00 81.25 76 ALA A N 1
ATOM 569 C CA . ALA A 1 76 ? -2.111 -3.305 22.418 1.00 81.25 76 ALA A CA 1
ATOM 570 C C . ALA A 1 76 ? -3.571 -3.228 21.950 1.00 81.25 76 ALA A C 1
ATOM 572 O O . ALA A 1 76 ? -3.901 -2.364 21.140 1.00 81.25 76 ALA A O 1
ATOM 573 N N . TYR A 1 77 ? -4.450 -4.083 22.482 1.00 82.00 77 TYR A N 1
ATOM 574 C CA . TYR A 1 77 ? -5.885 -4.022 22.210 1.00 82.00 77 TYR A CA 1
ATOM 575 C C . TYR A 1 77 ? -6.491 -2.693 22.666 1.00 82.00 77 TYR A C 1
ATOM 577 O O . TYR A 1 77 ? -7.127 -2.022 21.862 1.00 82.00 77 TYR A O 1
ATOM 585 N N . LEU A 1 78 ? -6.242 -2.266 23.908 1.00 78.94 78 LEU A N 1
ATOM 586 C CA . LEU A 1 78 ? -6.753 -0.988 24.416 1.00 78.94 78 LEU A CA 1
ATOM 587 C C . LEU A 1 78 ? -6.277 0.198 23.573 1.00 78.94 78 LEU A C 1
ATOM 589 O O . LEU A 1 78 ? -7.074 1.073 23.244 1.00 78.94 78 LEU A O 1
ATOM 593 N N . VAL A 1 79 ? -5.001 0.208 23.178 1.00 83.69 79 VAL A N 1
ATOM 594 C CA . VAL A 1 79 ? -4.446 1.249 22.302 1.00 83.69 79 VAL A CA 1
ATOM 595 C C . VAL A 1 79 ? -5.105 1.213 20.925 1.00 83.69 79 VAL A C 1
ATOM 597 O O . VAL A 1 79 ? -5.474 2.264 20.410 1.00 83.69 79 VAL A O 1
ATOM 600 N N . ALA A 1 80 ? -5.286 0.032 20.329 1.00 83.12 80 ALA A N 1
ATOM 601 C CA . ALA A 1 80 ? -5.928 -0.115 19.024 1.00 83.12 80 ALA A CA 1
ATOM 602 C C . ALA A 1 80 ? -7.388 0.357 19.049 1.00 83.12 80 ALA A C 1
ATOM 604 O O . ALA A 1 80 ? -7.799 1.130 18.184 1.00 83.12 80 ALA A O 1
ATOM 605 N N . THR A 1 81 ? -8.148 -0.050 20.064 1.00 80.19 81 THR A N 1
ATOM 606 C CA . THR A 1 81 ? -9.537 0.373 20.275 1.00 80.19 81 THR A CA 1
ATOM 607 C C . THR A 1 81 ? -9.622 1.876 20.508 1.00 80.19 81 THR A C 1
ATOM 609 O O . THR A 1 81 ? -10.425 2.542 19.864 1.00 80.19 81 THR A O 1
ATOM 612 N N . TRP A 1 82 ? -8.754 2.441 21.352 1.00 82.44 82 TRP A N 1
ATOM 613 C CA . TRP A 1 82 ? -8.694 3.886 21.583 1.00 82.44 82 TRP A CA 1
ATOM 614 C C . TRP A 1 82 ? -8.366 4.661 20.302 1.00 82.44 82 TRP A C 1
ATOM 616 O O . TRP A 1 82 ? -8.944 5.718 20.041 1.00 82.44 82 TRP A O 1
ATOM 626 N N . LEU A 1 83 ? -7.455 4.130 19.484 1.00 84.44 83 LEU A N 1
ATOM 627 C CA . LEU A 1 83 ? -7.033 4.745 18.233 1.00 84.44 83 LEU A CA 1
ATOM 628 C C . LEU A 1 83 ? -8.158 4.701 17.190 1.00 84.44 83 LEU A C 1
ATOM 630 O O . LEU A 1 83 ? -8.428 5.715 16.552 1.00 84.44 83 LEU A O 1
ATOM 634 N N . ILE A 1 84 ? -8.853 3.571 17.044 1.00 83.94 84 ILE A N 1
ATOM 635 C CA . ILE A 1 84 ? -9.989 3.447 16.119 1.00 83.94 84 ILE A CA 1
ATOM 636 C C . ILE A 1 84 ? -11.202 4.248 16.606 1.00 83.94 84 ILE A C 1
ATOM 638 O O . ILE A 1 84 ? -11.814 4.940 15.798 1.00 83.94 84 ILE A O 1
ATOM 642 N N . GLY A 1 85 ? -11.528 4.213 17.899 1.00 79.62 85 GLY A N 1
ATOM 643 C CA . GLY A 1 85 ? -12.665 4.951 18.459 1.00 79.62 85 GLY A CA 1
ATOM 644 C C . GLY A 1 85 ? -12.526 6.463 18.274 1.00 79.62 85 GLY A C 1
ATOM 645 O O . GLY A 1 85 ? -13.439 7.115 17.781 1.00 79.62 85 GLY A O 1
ATOM 646 N N . ASN A 1 86 ? -11.344 7.020 18.562 1.00 82.75 86 ASN A N 1
ATOM 647 C CA . ASN A 1 86 ? -11.125 8.467 18.446 1.00 82.75 86 ASN A CA 1
ATOM 648 C C . ASN A 1 86 ? -10.779 8.937 17.030 1.00 82.75 86 ASN A C 1
ATOM 650 O O . ASN A 1 86 ? -11.105 10.063 16.656 1.00 82.75 86 ASN A O 1
ATOM 654 N N . TYR A 1 87 ? -10.082 8.110 16.245 1.00 86.00 87 TYR A N 1
ATOM 655 C CA . TYR A 1 87 ? -9.532 8.524 14.952 1.00 86.00 87 TYR A CA 1
ATOM 656 C C . TYR A 1 87 ? -10.077 7.733 13.764 1.00 86.00 87 TYR A C 1
ATOM 658 O O . TYR A 1 87 ? -9.597 7.948 12.656 1.00 86.00 87 TYR A O 1
ATOM 666 N N . GLY A 1 88 ? -11.082 6.868 13.922 1.00 83.81 88 GLY A N 1
ATOM 667 C CA . GLY A 1 88 ? -11.606 6.004 12.854 1.00 83.81 88 GLY A CA 1
ATOM 668 C C . GLY A 1 88 ? -11.945 6.755 11.564 1.00 83.81 88 GLY A C 1
ATOM 669 O O . GLY A 1 88 ? -11.455 6.397 10.491 1.00 83.81 88 GLY A O 1
ATOM 670 N N . ALA A 1 89 ? -12.684 7.864 11.665 1.00 84.25 89 ALA A N 1
ATOM 671 C CA . ALA A 1 89 ? -13.004 8.717 10.516 1.00 84.25 89 ALA A CA 1
ATOM 672 C C . ALA A 1 89 ? -11.744 9.322 9.863 1.00 84.25 89 ALA A C 1
ATOM 674 O O . ALA A 1 89 ? -11.601 9.316 8.638 1.00 84.25 89 ALA A O 1
ATOM 675 N N . THR A 1 90 ? -10.793 9.786 10.677 1.00 88.19 90 THR A N 1
ATOM 676 C CA . THR A 1 90 ? -9.508 10.328 10.214 1.00 88.19 90 THR A CA 1
ATOM 677 C C . THR A 1 90 ? -8.655 9.256 9.534 1.00 88.19 90 THR A C 1
ATOM 679 O O . THR A 1 90 ? -8.053 9.528 8.499 1.00 88.19 90 THR A O 1
ATOM 682 N N . ILE A 1 91 ? -8.630 8.027 10.057 1.00 88.25 91 ILE A N 1
ATOM 683 C CA . ILE A 1 91 ? -7.912 6.882 9.477 1.00 88.25 91 ILE A CA 1
ATOM 684 C C . ILE A 1 91 ? -8.479 6.547 8.100 1.00 88.25 91 ILE A C 1
ATOM 686 O O . ILE A 1 91 ? -7.708 6.367 7.159 1.00 88.25 91 ILE A O 1
ATOM 690 N N . VAL A 1 92 ? -9.808 6.510 7.955 1.00 88.81 92 VAL A N 1
ATOM 691 C CA . VAL A 1 92 ? -10.460 6.284 6.655 1.00 88.81 92 VAL A CA 1
ATOM 692 C C . VAL A 1 92 ? -10.097 7.400 5.678 1.00 88.81 92 VAL A C 1
ATOM 694 O O . VAL A 1 92 ? -9.660 7.119 4.562 1.00 88.81 92 VAL A O 1
ATOM 697 N N . TYR A 1 93 ? -10.216 8.661 6.098 1.00 88.75 93 TYR A N 1
ATOM 698 C CA . TYR A 1 93 ? -9.892 9.817 5.262 1.00 88.75 93 TYR A CA 1
ATOM 699 C C . TYR A 1 93 ? -8.428 9.812 4.795 1.00 88.75 93 TYR A C 1
ATOM 701 O O . TYR A 1 93 ? -8.149 9.901 3.596 1.00 88.75 93 TYR A O 1
ATOM 709 N N . VAL A 1 94 ? -7.482 9.640 5.722 1.00 89.12 94 VAL A N 1
ATOM 710 C CA . VAL A 1 94 ? -6.048 9.542 5.411 1.00 89.12 94 VAL A CA 1
ATOM 711 C C . VAL A 1 94 ? -5.769 8.322 4.534 1.00 89.12 94 VAL A C 1
ATOM 713 O O . VAL A 1 94 ? -5.007 8.431 3.576 1.00 89.12 94 VAL A O 1
ATOM 716 N N . GLY A 1 95 ? -6.417 7.186 4.800 1.00 89.25 95 GLY A N 1
ATOM 717 C CA . GLY A 1 95 ? -6.314 5.974 3.991 1.00 89.25 95 GLY A CA 1
ATOM 718 C C . GLY A 1 95 ? -6.673 6.219 2.527 1.00 89.25 95 GLY A C 1
ATOM 719 O O . GLY A 1 95 ? -5.901 5.855 1.639 1.00 89.25 95 GLY A O 1
ATOM 720 N N . TRP A 1 96 ? -7.786 6.911 2.260 1.00 90.12 96 TRP A N 1
ATOM 721 C CA . TRP A 1 96 ? -8.198 7.266 0.897 1.00 90.12 96 TRP A CA 1
ATOM 722 C C . TRP A 1 96 ? -7.236 8.256 0.232 1.00 90.12 96 TRP A C 1
ATOM 724 O O . TRP A 1 96 ? -6.936 8.113 -0.955 1.00 90.12 96 TRP A O 1
ATOM 734 N N . ILE A 1 97 ? -6.686 9.222 0.973 1.00 88.62 97 ILE A N 1
ATOM 735 C CA . ILE A 1 97 ? -5.664 10.144 0.445 1.00 88.62 97 ILE A CA 1
ATOM 736 C C . ILE A 1 97 ? -4.391 9.391 0.050 1.00 88.62 97 ILE A C 1
ATOM 738 O O . ILE A 1 97 ? -3.844 9.600 -1.032 1.00 88.62 97 ILE A O 1
ATOM 742 N N .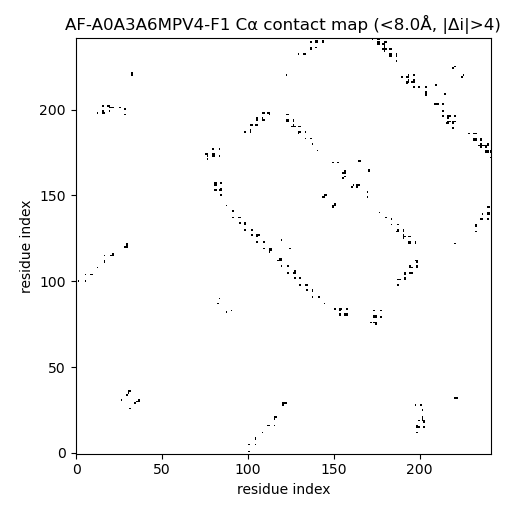 VAL A 1 98 ? -3.905 8.508 0.918 1.00 89.31 98 VAL A N 1
ATOM 743 C CA . VAL A 1 98 ? -2.690 7.722 0.671 1.00 89.31 98 VAL A CA 1
ATOM 744 C C . VAL A 1 98 ? -2.888 6.788 -0.523 1.00 89.31 98 VAL A C 1
ATOM 746 O O . VAL A 1 98 ? -2.031 6.715 -1.405 1.00 89.31 98 VAL A O 1
ATOM 749 N N . LEU A 1 99 ? -4.042 6.126 -0.590 1.00 91.06 99 LEU A N 1
ATOM 750 C CA . LEU A 1 99 ? -4.411 5.251 -1.695 1.00 91.06 99 LEU A CA 1
ATOM 751 C C . LEU A 1 99 ? -4.499 6.009 -3.023 1.00 91.06 99 LEU A C 1
ATOM 753 O O . LEU A 1 99 ? -3.952 5.553 -4.024 1.00 91.06 99 LEU A O 1
ATOM 757 N N . THR A 1 100 ? -5.154 7.171 -3.044 1.00 87.50 100 THR A N 1
ATOM 758 C CA . THR A 1 100 ? -5.259 7.992 -4.260 1.00 87.50 100 THR A CA 1
ATOM 759 C C . THR A 1 100 ? -3.897 8.515 -4.698 1.00 87.50 100 THR A C 1
ATOM 761 O O . THR A 1 100 ? -3.586 8.453 -5.886 1.00 87.50 100 THR A O 1
ATOM 764 N N . PHE A 1 101 ? -3.035 8.938 -3.771 1.00 87.69 101 PHE A N 1
ATOM 765 C CA . PHE A 1 101 ? -1.667 9.355 -4.081 1.00 87.69 101 PHE A CA 1
ATOM 766 C C . PHE A 1 101 ? -0.842 8.238 -4.735 1.00 87.69 101 PHE A C 1
ATOM 768 O O . PHE A 1 101 ? -0.305 8.415 -5.833 1.00 87.69 101 PHE A O 1
ATOM 775 N N . PHE A 1 102 ? -0.743 7.076 -4.085 1.00 87.38 102 PHE A N 1
ATOM 776 C CA . PHE A 1 102 ? 0.068 5.975 -4.604 1.00 87.38 102 PHE A CA 1
ATOM 777 C C . PHE A 1 102 ? -0.552 5.334 -5.849 1.00 87.38 102 PHE A C 1
ATOM 779 O O . PHE A 1 102 ? 0.173 5.033 -6.797 1.00 87.38 102 PHE A O 1
ATOM 786 N N . GLY A 1 103 ? -1.879 5.195 -5.885 1.00 86.94 103 GLY A N 1
ATOM 787 C CA . GLY A 1 103 ? -2.612 4.640 -7.020 1.00 86.94 103 GLY A CA 1
ATOM 788 C C . GLY A 1 103 ? -2.470 5.492 -8.281 1.00 86.94 103 GLY A C 1
ATOM 789 O O . GLY A 1 103 ? -2.084 4.974 -9.327 1.00 86.94 103 GLY A O 1
ATOM 790 N N . THR A 1 104 ? -2.690 6.810 -8.191 1.00 85.31 104 THR A N 1
ATOM 791 C CA . THR A 1 104 ? -2.534 7.723 -9.345 1.00 85.31 104 THR A CA 1
ATOM 792 C C . THR A 1 104 ? -1.094 7.774 -9.851 1.00 85.31 104 THR A C 1
ATOM 794 O O . THR A 1 104 ? -0.857 7.797 -11.063 1.00 85.31 104 THR A O 1
ATOM 797 N N . SER A 1 105 ? -0.119 7.714 -8.944 1.00 86.44 105 SER A N 1
ATOM 798 C CA . SER A 1 105 ? 1.298 7.654 -9.302 1.00 86.44 105 SER A CA 1
ATOM 799 C C . SER A 1 105 ? 1.650 6.353 -10.032 1.00 86.44 105 SER A C 1
ATOM 801 O O . SER A 1 105 ? 2.264 6.392 -11.098 1.00 86.44 105 SER A O 1
ATOM 803 N N . ALA A 1 106 ? 1.212 5.202 -9.513 1.00 86.12 106 ALA A N 1
ATOM 804 C CA . ALA A 1 106 ? 1.426 3.902 -10.149 1.00 86.12 106 ALA A CA 1
ATOM 805 C C . ALA A 1 106 ? 0.748 3.815 -11.527 1.00 86.12 106 ALA A C 1
ATOM 807 O O . ALA A 1 106 ? 1.364 3.347 -12.485 1.00 86.12 106 ALA A O 1
ATOM 808 N N . MET A 1 107 ? -0.476 4.339 -11.662 1.00 86.00 107 MET A N 1
ATOM 809 C CA . MET A 1 107 ? -1.168 4.459 -12.952 1.00 86.00 107 MET A CA 1
ATOM 810 C C . MET A 1 107 ? -0.390 5.321 -13.945 1.00 86.00 107 MET A C 1
ATOM 812 O O . MET A 1 107 ? -0.229 4.927 -15.099 1.00 86.00 107 MET A O 1
ATOM 816 N N . SER A 1 108 ? 0.143 6.459 -13.499 1.00 86.38 108 SER A N 1
ATOM 817 C CA . SER A 1 108 ? 0.949 7.346 -14.345 1.00 86.38 108 SER A CA 1
ATOM 818 C C . SER A 1 108 ? 2.221 6.648 -14.835 1.00 86.38 108 SER A C 1
ATOM 820 O O . SER A 1 108 ? 2.557 6.723 -16.016 1.00 86.38 108 SER A O 1
ATOM 822 N N . PHE A 1 109 ? 2.901 5.902 -13.962 1.00 85.25 109 PHE A N 1
ATOM 823 C CA . PHE A 1 109 ? 4.081 5.116 -14.332 1.00 85.25 109 PHE A CA 1
ATOM 824 C C . PHE A 1 109 ? 3.757 3.989 -15.309 1.00 85.25 109 PHE A C 1
ATOM 826 O O . PHE A 1 109 ? 4.482 3.806 -16.288 1.00 85.25 109 PHE A O 1
ATOM 833 N N . ALA A 1 110 ? 2.657 3.268 -15.0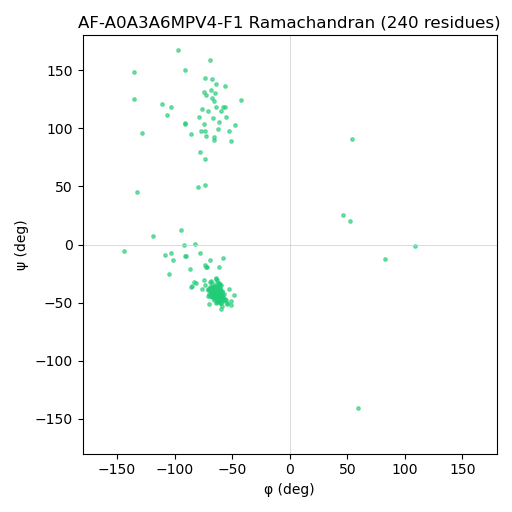87 1.00 84.69 110 ALA A N 1
ATOM 834 C CA . ALA A 1 110 ? 2.199 2.223 -15.994 1.00 84.69 110 ALA A CA 1
ATOM 835 C C . ALA A 1 110 ? 1.852 2.795 -17.379 1.00 84.69 110 ALA A C 1
ATOM 837 O O . ALA A 1 110 ? 2.277 2.239 -18.391 1.00 84.69 110 ALA A O 1
ATOM 838 N N . ALA A 1 111 ? 1.159 3.938 -17.435 1.00 83.88 111 ALA A N 1
ATOM 839 C CA . ALA A 1 111 ? 0.819 4.624 -18.680 1.00 83.88 111 ALA A CA 1
ATOM 840 C C . ALA A 1 111 ? 2.067 5.115 -19.434 1.00 83.88 111 ALA A C 1
ATOM 842 O O . ALA A 1 111 ? 2.190 4.892 -20.639 1.00 83.88 111 ALA A O 1
ATOM 843 N N . LEU A 1 112 ? 3.029 5.721 -18.730 1.00 82.19 112 LEU A N 1
ATOM 844 C CA . LEU A 1 112 ? 4.302 6.156 -19.316 1.00 82.19 112 LEU A CA 1
ATOM 845 C C . LEU A 1 112 ? 5.131 4.970 -19.821 1.00 82.19 112 LEU A C 1
ATOM 847 O O . LEU A 1 112 ? 5.681 5.027 -20.921 1.00 82.19 112 LEU A O 1
ATOM 851 N N . SER A 1 113 ? 5.191 3.880 -19.054 1.00 80.25 113 SER A N 1
ATOM 852 C CA . SER A 1 113 ? 5.852 2.641 -19.473 1.00 80.25 113 SER A CA 1
ATOM 853 C C . SER A 1 113 ? 5.196 2.063 -20.728 1.00 80.25 113 SER A C 1
ATOM 855 O O . SER A 1 113 ? 5.901 1.686 -21.662 1.00 80.25 113 SER A O 1
ATOM 857 N N . PHE A 1 114 ? 3.862 2.042 -20.787 1.00 82.25 114 PHE A N 1
ATOM 858 C CA . PHE A 1 114 ? 3.122 1.575 -21.958 1.00 82.25 114 PHE A CA 1
ATOM 859 C C . PHE A 1 114 ? 3.368 2.460 -23.183 1.00 82.25 114 PHE A C 1
ATOM 861 O O . PHE A 1 114 ? 3.602 1.950 -24.276 1.00 82.25 114 PHE A O 1
ATOM 868 N N . TYR A 1 115 ? 3.368 3.783 -23.020 1.00 82.56 115 TYR A N 1
ATOM 869 C CA . TYR A 1 115 ? 3.627 4.704 -24.125 1.00 82.56 115 TYR A CA 1
ATOM 870 C C . TYR A 1 115 ? 5.058 4.568 -24.668 1.00 82.56 115 TYR A C 1
ATOM 872 O O . TYR A 1 115 ? 5.276 4.668 -25.877 1.00 82.56 115 TYR A O 1
ATOM 880 N N . ARG A 1 116 ? 6.028 4.302 -23.783 1.00 75.38 116 ARG A N 1
ATOM 881 C CA . ARG A 1 116 ? 7.436 4.091 -24.141 1.00 75.38 116 ARG A CA 1
ATOM 882 C C . ARG A 1 116 ? 7.660 2.777 -24.887 1.00 75.38 116 ARG A C 1
ATOM 884 O O . ARG A 1 116 ? 8.288 2.786 -25.941 1.00 75.38 116 ARG A O 1
ATOM 891 N N . ASP A 1 117 ? 7.164 1.674 -24.332 1.00 72.00 117 ASP A N 1
ATOM 892 C CA . ASP A 1 117 ? 7.539 0.318 -24.753 1.00 72.00 117 ASP A CA 1
ATOM 893 C C . ASP A 1 117 ? 6.468 -0.357 -25.631 1.00 72.00 117 ASP A C 1
ATOM 895 O O . ASP A 1 117 ? 6.699 -1.439 -26.169 1.00 72.00 117 ASP A O 1
ATOM 899 N N . ARG A 1 118 ? 5.286 0.268 -25.782 1.00 76.44 118 ARG A N 1
ATOM 900 C CA . ARG A 1 118 ? 4.089 -0.262 -26.475 1.00 76.44 118 ARG A CA 1
ATOM 901 C C . ARG A 1 118 ? 3.656 -1.652 -25.992 1.00 76.44 118 ARG A C 1
ATOM 903 O O . ARG A 1 118 ? 2.929 -2.358 -26.686 1.00 76.44 118 ARG A O 1
ATOM 910 N N . ARG A 1 119 ? 4.090 -2.043 -24.795 1.00 71.31 119 ARG A N 1
ATOM 911 C CA . ARG A 1 119 ? 3.813 -3.328 -24.148 1.00 71.31 119 ARG A CA 1
ATOM 912 C C . ARG A 1 119 ? 3.450 -3.091 -22.691 1.00 71.31 119 ARG A C 1
ATOM 914 O O . ARG A 1 119 ? 3.934 -2.144 -22.070 1.00 71.31 119 ARG A O 1
ATOM 921 N N . PHE A 1 120 ? 2.594 -3.952 -22.154 1.00 75.75 120 PHE A N 1
ATOM 922 C CA . PHE A 1 120 ? 2.165 -3.889 -20.763 1.00 75.75 120 PHE A CA 1
ATOM 923 C C . PHE A 1 120 ? 2.891 -4.972 -19.960 1.00 75.75 120 PHE A C 1
ATOM 925 O O . PHE A 1 120 ? 2.757 -6.152 -20.270 1.00 75.75 120 PHE A O 1
ATOM 932 N N . SER A 1 121 ? 3.685 -4.572 -18.964 1.0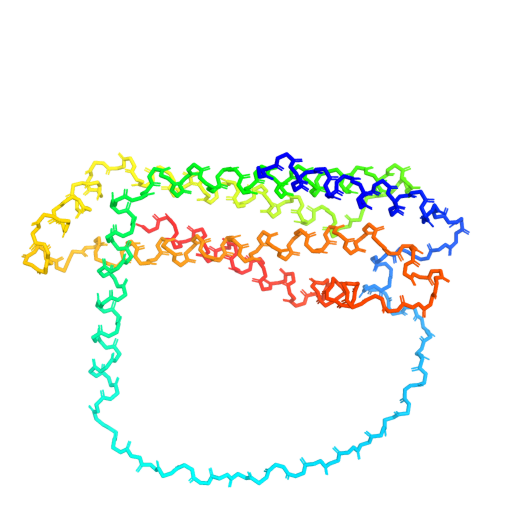0 79.38 121 SER A N 1
ATOM 933 C CA . SER A 1 121 ? 4.377 -5.518 -18.080 1.00 79.38 121 SER A CA 1
ATOM 934 C C . SER A 1 121 ? 3.397 -6.162 -17.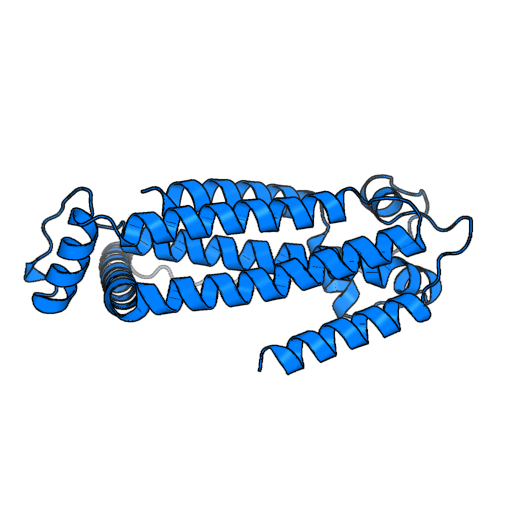099 1.00 79.38 121 SER A C 1
ATOM 936 O O . SER A 1 121 ? 2.497 -5.491 -16.580 1.00 79.38 121 SER A O 1
ATOM 938 N N . LEU A 1 122 ? 3.60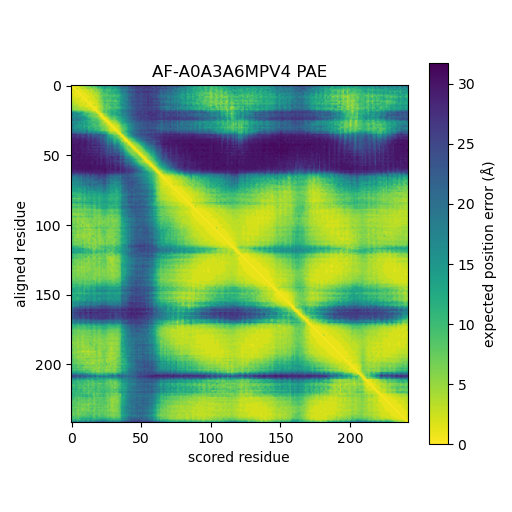8 -7.444 -16.794 1.00 82.56 122 LEU A N 1
ATOM 939 C CA . LEU A 1 122 ? 2.807 -8.173 -15.804 1.00 82.56 122 LEU A CA 1
ATOM 940 C C . LEU A 1 122 ? 2.924 -7.548 -14.409 1.00 82.56 122 LEU A C 1
ATOM 942 O O . LEU A 1 122 ? 1.943 -7.498 -13.671 1.00 82.56 122 LEU A O 1
ATOM 946 N N . ILE A 1 123 ? 4.092 -6.998 -14.070 1.00 82.81 123 ILE A N 1
ATOM 947 C CA . ILE A 1 123 ? 4.335 -6.326 -12.786 1.00 82.81 123 ILE A CA 1
ATOM 948 C C . ILE A 1 123 ? 3.526 -5.027 -12.672 1.00 82.81 123 ILE A C 1
ATOM 950 O O . ILE A 1 123 ? 3.010 -4.717 -11.596 1.00 82.81 123 ILE A O 1
ATOM 954 N N . ASN A 1 124 ? 3.357 -4.282 -13.770 1.00 85.12 124 ASN A N 1
ATOM 955 C CA . ASN A 1 124 ? 2.495 -3.096 -13.774 1.00 85.12 124 ASN A CA 1
ATOM 956 C C . ASN A 1 124 ? 1.031 -3.490 -13.552 1.00 85.12 124 ASN A C 1
ATOM 958 O O . ASN A 1 124 ? 0.341 -2.859 -12.755 1.00 85.12 124 ASN A O 1
ATOM 962 N N . LEU A 1 125 ? 0.570 -4.559 -14.208 1.00 87.81 125 LEU A N 1
ATOM 963 C CA . LEU A 1 125 ? -0.786 -5.078 -14.021 1.00 87.81 125 LEU A CA 1
ATOM 964 C C . LEU A 1 125 ? -1.013 -5.543 -12.578 1.00 87.81 125 LEU A C 1
ATOM 966 O O . LEU A 1 125 ? -2.014 -5.172 -11.969 1.00 87.81 125 LEU A O 1
ATOM 970 N N . TRP A 1 126 ? -0.057 -6.279 -12.009 1.00 89.31 126 TRP A N 1
ATOM 971 C CA . TRP A 1 126 ? -0.082 -6.700 -10.608 1.00 89.31 126 TRP A CA 1
ATOM 972 C C . TRP A 1 126 ? -0.134 -5.515 -9.640 1.00 89.31 126 TRP A C 1
ATOM 974 O O . TRP A 1 126 ? -0.940 -5.508 -8.708 1.00 89.31 126 TRP A O 1
ATOM 984 N N . SER A 1 127 ? 0.684 -4.487 -9.877 1.00 88.12 127 SER A N 1
ATOM 985 C CA . SER A 1 127 ? 0.717 -3.288 -9.033 1.00 88.12 127 SER A CA 1
ATOM 986 C C . SER A 1 127 ? -0.637 -2.573 -9.040 1.00 88.12 127 SER A C 1
ATOM 988 O O . SER A 1 127 ? -1.152 -2.213 -7.984 1.00 88.12 127 SER A O 1
ATOM 990 N N . LEU A 1 128 ? -1.253 -2.418 -10.216 1.00 89.38 128 LEU A N 1
ATOM 991 C CA . LEU A 1 128 ? -2.579 -1.807 -10.355 1.00 89.38 128 LEU A CA 1
ATOM 992 C C . LEU A 1 128 ? -3.676 -2.638 -9.687 1.00 89.38 128 LEU A C 1
ATOM 994 O O . LEU A 1 128 ? -4.503 -2.088 -8.958 1.00 89.38 128 LEU A O 1
ATOM 998 N N . LEU A 1 129 ? -3.660 -3.956 -9.894 1.00 92.31 129 LEU A N 1
ATOM 999 C CA . LEU A 1 129 ? -4.596 -4.874 -9.248 1.00 92.31 129 LEU A CA 1
ATOM 1000 C C . LEU A 1 129 ? -4.482 -4.786 -7.722 1.00 92.31 129 LEU A C 1
ATOM 1002 O O . LEU A 1 129 ? -5.489 -4.744 -7.021 1.00 92.31 129 LEU A O 1
ATOM 1006 N N . THR A 1 130 ? -3.258 -4.685 -7.211 1.00 91.38 130 THR A N 1
ATOM 1007 C CA . THR A 1 130 ? -2.997 -4.542 -5.781 1.00 91.38 130 THR A CA 1
ATOM 1008 C C . THR A 1 130 ? -3.644 -3.282 -5.210 1.00 91.38 130 THR A C 1
ATOM 1010 O O . THR A 1 130 ? -4.312 -3.356 -4.180 1.00 91.38 130 THR A O 1
ATOM 1013 N N . PHE A 1 131 ? -3.532 -2.136 -5.889 1.00 91.31 131 PHE A N 1
ATOM 1014 C CA . PHE A 1 131 ? -4.213 -0.911 -5.453 1.00 91.31 131 PHE A CA 1
ATOM 1015 C C . PHE A 1 131 ? -5.740 -1.042 -5.476 1.00 91.31 131 PHE A C 1
ATOM 1017 O O . PHE A 1 131 ? -6.396 -0.546 -4.561 1.00 91.31 131 PHE A O 1
ATOM 1024 N N . ALA A 1 132 ? -6.313 -1.746 -6.456 1.00 90.88 132 ALA A N 1
ATOM 1025 C CA . ALA A 1 132 ? -7.751 -2.014 -6.489 1.00 90.88 132 ALA A CA 1
ATOM 1026 C C . ALA A 1 132 ? -8.209 -2.890 -5.307 1.00 90.88 132 ALA A C 1
ATOM 1028 O O . ALA A 1 132 ? -9.223 -2.596 -4.674 1.00 90.88 132 ALA A O 1
ATOM 1029 N N . ILE A 1 133 ? -7.441 -3.928 -4.959 1.00 92.31 133 ILE A N 1
ATOM 1030 C CA . ILE A 1 133 ? -7.741 -4.792 -3.806 1.00 92.31 133 ILE A CA 1
ATOM 1031 C C . ILE A 1 133 ? -7.598 -4.012 -2.493 1.00 92.31 133 ILE A C 1
ATOM 1033 O O . ILE A 1 133 ? -8.454 -4.126 -1.620 1.00 92.31 133 ILE A O 1
ATOM 1037 N N . VAL A 1 134 ? -6.570 -3.168 -2.351 1.00 92.44 134 VAL A N 1
ATOM 1038 C CA . VAL A 1 134 ? -6.424 -2.322 -1.155 1.00 92.44 134 VAL A CA 1
ATOM 1039 C C . VAL A 1 134 ? -7.575 -1.321 -1.032 1.00 92.44 134 VAL A C 1
ATOM 1041 O O . VAL A 1 134 ? -8.088 -1.126 0.068 1.00 92.44 134 VAL A O 1
ATOM 1044 N N . ALA A 1 135 ? -8.039 -0.737 -2.141 1.00 92.44 135 ALA A N 1
ATOM 1045 C CA . ALA A 1 135 ? -9.230 0.116 -2.151 1.00 92.44 135 ALA A CA 1
ATOM 1046 C C . ALA A 1 135 ? -10.465 -0.622 -1.623 1.00 92.44 135 ALA A C 1
ATOM 1048 O O . ALA A 1 135 ? -11.236 -0.081 -0.828 1.00 92.44 135 ALA A O 1
ATOM 1049 N N . TYR A 1 136 ? -10.634 -1.877 -2.037 1.00 93.06 136 TYR A N 1
ATOM 1050 C CA . TYR A 1 136 ? -11.715 -2.724 -1.557 1.00 93.06 136 TYR A CA 1
ATOM 1051 C C . TYR A 1 136 ? -11.577 -3.045 -0.061 1.00 93.06 136 TYR A C 1
ATOM 1053 O O . TYR A 1 136 ? -12.540 -2.875 0.683 1.00 93.06 136 TYR A O 1
ATOM 1061 N N . ASN A 1 137 ? -10.385 -3.416 0.409 1.00 91.69 137 ASN A N 1
ATOM 1062 C CA . ASN A 1 137 ? -10.116 -3.660 1.831 1.00 91.69 137 ASN A CA 1
ATOM 1063 C C . ASN A 1 137 ? -10.407 -2.421 2.695 1.00 91.69 137 ASN A C 1
ATOM 1065 O O . ASN A 1 137 ? -11.054 -2.527 3.737 1.00 91.69 137 ASN A O 1
ATOM 1069 N N . LEU A 1 138 ? -10.001 -1.233 2.238 1.00 90.12 138 LEU A N 1
ATOM 1070 C CA . LEU A 1 138 ? -10.289 0.026 2.928 1.00 90.12 138 LEU A CA 1
ATOM 1071 C C . LEU A 1 138 ? -11.797 0.316 2.982 1.00 90.12 138 LEU A C 1
ATOM 1073 O O . LEU A 1 138 ? -12.303 0.802 3.994 1.00 90.12 138 LEU A O 1
ATOM 1077 N N . ARG A 1 139 ? -12.537 -0.030 1.921 1.00 91.00 139 ARG A N 1
ATOM 1078 C CA . ARG A 1 139 ? -14.001 0.052 1.915 1.00 91.00 139 ARG A CA 1
ATOM 1079 C C . ARG A 1 139 ? -14.627 -0.908 2.930 1.00 91.00 139 ARG A C 1
ATOM 1081 O O . ARG A 1 139 ? -15.523 -0.490 3.658 1.00 91.00 139 ARG A O 1
ATOM 1088 N N . VAL A 1 140 ? -14.170 -2.158 3.006 1.00 90.12 140 VAL A N 1
ATOM 1089 C CA . VAL A 1 140 ? -14.654 -3.134 4.004 1.00 90.12 140 VAL A CA 1
ATOM 1090 C C . VAL A 1 140 ? -14.465 -2.584 5.418 1.00 90.12 140 VAL A C 1
ATOM 1092 O O . VAL A 1 140 ? -15.418 -2.553 6.193 1.00 90.12 140 VAL A O 1
ATOM 1095 N N . PHE A 1 141 ? -13.285 -2.035 5.711 1.00 88.62 141 PHE A N 1
ATOM 1096 C CA . PHE A 1 141 ? -13.023 -1.361 6.982 1.00 88.62 141 PHE A CA 1
ATOM 1097 C C . PHE A 1 141 ? -13.986 -0.194 7.239 1.00 88.62 141 PHE A C 1
ATOM 1099 O O . PHE A 1 141 ? -14.593 -0.129 8.305 1.00 88.62 141 PHE A O 1
ATOM 1106 N N . SER A 1 142 ? -14.198 0.695 6.261 1.00 87.31 142 SER A N 1
ATOM 1107 C CA . SER A 1 142 ? -15.127 1.820 6.440 1.00 87.31 142 SER A CA 1
ATOM 1108 C C . SER A 1 142 ? -16.561 1.383 6.738 1.00 87.31 142 SER A C 1
ATOM 1110 O O . SER A 1 142 ? -17.233 2.037 7.524 1.00 87.31 142 SER A O 1
ATOM 1112 N N . LEU A 1 143 ? -17.018 0.268 6.158 1.00 87.56 143 LEU A N 1
ATOM 1113 C CA . LEU A 1 143 ? -18.353 -0.266 6.430 1.00 87.56 143 LEU A CA 1
ATOM 1114 C C . LEU A 1 143 ? -18.447 -0.825 7.849 1.00 87.56 143 LEU A C 1
ATOM 1116 O O . LEU A 1 143 ? -19.458 -0.619 8.510 1.00 87.56 143 LEU A O 1
ATOM 1120 N N . SER A 1 144 ? -17.383 -1.474 8.331 1.00 84.31 144 SER A N 1
ATOM 1121 C CA . SER A 1 144 ? -17.347 -2.010 9.695 1.00 84.31 144 SER A CA 1
ATOM 1122 C C . SER A 1 144 ? -17.496 -0.922 10.763 1.00 84.31 144 SER A C 1
ATOM 1124 O O . SER A 1 144 ? -18.134 -1.164 11.777 1.00 84.31 144 SER A O 1
ATOM 1126 N N . LEU A 1 145 ? -16.977 0.289 10.519 1.00 82.50 145 LEU A N 1
ATOM 1127 C CA . LEU A 1 145 ? -17.083 1.420 11.449 1.00 82.50 145 LEU A CA 1
ATOM 1128 C C . LEU A 1 145 ? -18.493 2.021 11.537 1.00 82.50 145 LEU A C 1
ATOM 1130 O O . LEU A 1 145 ? -18.784 2.735 12.489 1.00 82.50 145 LEU A O 1
ATOM 1134 N N . VAL A 1 146 ? -19.348 1.769 10.543 1.00 84.06 146 VAL A N 1
ATOM 1135 C CA . VAL A 1 146 ? -20.733 2.271 10.503 1.00 84.06 146 VAL A CA 1
ATOM 1136 C C . VAL A 1 146 ? -21.704 1.274 11.149 1.00 84.06 146 VAL A C 1
ATOM 1138 O O . VAL A 1 146 ? -22.866 1.605 11.372 1.00 84.06 146 VAL A O 1
ATOM 1141 N N . ASP A 1 147 ? -21.250 0.059 11.469 1.00 83.38 147 ASP A N 1
ATOM 1142 C CA . ASP A 1 147 ? -22.068 -0.924 12.174 1.00 83.38 147 ASP A CA 1
ATOM 1143 C C . ASP A 1 147 ? -22.413 -0.403 13.583 1.00 83.38 147 ASP A C 1
ATOM 1145 O O . ASP A 1 147 ? -21.501 -0.182 14.388 1.00 83.38 147 ASP A O 1
ATOM 1149 N N . PRO A 1 148 ? -23.708 -0.211 13.906 1.00 79.38 148 PRO A N 1
ATOM 1150 C CA . PRO A 1 148 ? -24.122 0.377 15.173 1.00 79.38 148 PRO A CA 1
ATOM 1151 C C . PRO A 1 148 ? -23.659 -0.449 16.373 1.00 79.38 148 PRO A C 1
ATOM 1153 O O . PRO A 1 148 ? -23.281 0.135 17.381 1.00 79.38 148 PRO A O 1
ATOM 1156 N N . THR A 1 149 ? -23.619 -1.782 16.260 1.00 81.25 149 THR A N 1
ATOM 1157 C CA . THR A 1 149 ? -23.189 -2.660 17.362 1.00 81.25 149 THR A CA 1
ATOM 1158 C C . THR A 1 149 ? -21.708 -2.480 17.684 1.00 81.25 149 THR A C 1
ATOM 1160 O O . THR A 1 149 ? -21.305 -2.432 18.848 1.00 81.25 149 THR A O 1
ATOM 1163 N N . TYR A 1 150 ? -20.887 -2.317 16.648 1.00 80.88 150 TYR A N 1
ATOM 1164 C CA . TYR A 1 150 ? -19.457 -2.104 16.802 1.00 80.88 150 TYR A CA 1
ATOM 1165 C C . TYR A 1 150 ? -19.136 -0.675 17.244 1.00 80.88 150 TYR A C 1
ATOM 1167 O O . TYR A 1 150 ? -18.278 -0.484 18.103 1.00 80.88 150 TYR A O 1
ATOM 1175 N N . ALA A 1 151 ? -19.857 0.323 16.730 1.00 78.62 151 ALA A N 1
ATOM 1176 C CA . ALA A 1 151 ? -19.712 1.711 17.159 1.00 78.62 151 ALA A CA 1
ATOM 1177 C C . ALA A 1 151 ? -20.030 1.879 18.654 1.00 78.62 151 ALA A C 1
ATOM 1179 O O . ALA A 1 151 ? -19.232 2.466 19.383 1.00 78.62 151 ALA A O 1
ATOM 1180 N N . THR A 1 152 ? -21.122 1.276 19.141 1.00 79.25 152 THR A N 1
ATOM 1181 C CA . THR A 1 152 ? -21.463 1.305 20.574 1.00 79.25 152 THR A CA 1
ATOM 1182 C C . THR A 1 152 ? -20.424 0.600 21.442 1.00 79.25 152 THR A C 1
ATOM 1184 O O . THR A 1 152 ? -20.163 1.041 22.557 1.00 79.25 152 THR A O 1
ATOM 1187 N N . HIS A 1 153 ? -19.791 -0.462 20.931 1.00 77.12 153 HIS A N 1
ATOM 1188 C CA . HIS A 1 153 ? -18.698 -1.159 21.622 1.00 77.12 153 HIS A CA 1
ATOM 1189 C C . HIS A 1 153 ? -17.422 -0.310 21.706 1.00 77.12 153 HIS A C 1
ATOM 1191 O O . HIS A 1 153 ? -16.735 -0.292 22.726 1.00 77.12 153 HIS A O 1
ATOM 1197 N N . LEU A 1 154 ? -17.101 0.432 20.643 1.00 77.88 154 LEU A N 1
ATOM 1198 C CA . LEU A 1 154 ? -15.981 1.375 20.648 1.00 77.88 154 LEU A CA 1
ATOM 1199 C C . LEU A 1 154 ? -16.227 2.530 21.635 1.00 77.88 154 LEU A C 1
ATOM 1201 O O . LEU A 1 154 ? -15.314 2.900 22.375 1.00 77.88 154 LEU A O 1
ATOM 1205 N N . GLU A 1 155 ? -17.452 3.061 21.690 1.00 77.06 155 GLU A N 1
ATOM 1206 C CA . GLU A 1 155 ? -17.839 4.125 22.627 1.00 77.06 155 GLU A CA 1
ATOM 1207 C C . GLU A 1 155 ? -17.872 3.649 24.086 1.00 77.06 155 GLU A C 1
ATOM 1209 O O . GLU A 1 155 ? -17.370 4.346 24.972 1.00 77.06 155 GLU A O 1
ATOM 1214 N N . SER A 1 156 ? -18.399 2.450 24.358 1.00 74.25 156 SER A N 1
ATOM 1215 C CA . SER A 1 156 ? -18.456 1.898 25.717 1.00 74.25 156 SER A CA 1
ATOM 1216 C C . SER A 1 156 ? -17.056 1.661 26.288 1.00 74.25 156 SER A C 1
ATOM 1218 O O . SER A 1 156 ? -16.791 2.005 27.443 1.00 74.25 156 SER A O 1
ATOM 1220 N N . LEU A 1 157 ? -16.117 1.163 25.478 1.00 71.44 157 LEU A N 1
ATOM 1221 C CA . LEU A 1 157 ? -14.718 0.998 25.880 1.00 71.44 157 LEU A CA 1
ATOM 1222 C C . LEU A 1 157 ? -13.996 2.338 26.054 1.00 71.44 157 LEU A C 1
ATOM 1224 O O . LEU A 1 157 ? -13.135 2.456 26.928 1.00 71.44 157 LEU A O 1
ATOM 1228 N N . GLN A 1 158 ? -14.358 3.360 25.274 1.00 70.69 158 GLN A N 1
ATOM 1229 C CA . GLN A 1 158 ? -13.828 4.714 25.435 1.00 70.69 158 GLN A CA 1
ATOM 1230 C C . GLN A 1 158 ? -14.284 5.363 26.749 1.00 70.69 158 GLN A C 1
ATOM 1232 O O . GLN A 1 158 ? -13.492 6.055 27.388 1.00 70.69 158 GLN A O 1
ATOM 1237 N N . GLN A 1 159 ? -15.539 5.150 27.153 1.00 70.56 159 GLN A N 1
ATOM 1238 C CA . GLN A 1 159 ? -16.125 5.780 28.341 1.00 70.56 159 GLN A CA 1
ATOM 1239 C C . GLN A 1 159 ? -15.843 5.011 29.640 1.00 70.56 159 GLN A C 1
ATOM 1241 O O . GLN A 1 159 ? -15.611 5.631 30.676 1.00 70.56 159 GLN A O 1
ATOM 1246 N N . SER A 1 160 ? -15.832 3.676 29.594 1.00 63.81 160 SER A N 1
ATOM 1247 C CA . SER A 1 160 ? -15.792 2.812 30.791 1.00 63.81 160 SER A CA 1
ATOM 1248 C C . SER A 1 160 ? -14.450 2.096 31.002 1.00 63.81 160 SER A C 1
ATOM 1250 O O . SER A 1 160 ? -14.231 1.467 32.040 1.00 63.81 160 SER A O 1
ATOM 1252 N N . GLY A 1 161 ? -13.529 2.164 30.033 1.00 62.84 161 GLY A N 1
ATOM 1253 C CA . GLY A 1 161 ? -12.225 1.500 30.107 1.00 62.84 161 GLY A CA 1
ATOM 1254 C C . GLY A 1 161 ? -12.325 -0.027 30.263 1.00 62.84 161 GLY A C 1
ATOM 1255 O O . GLY A 1 161 ? -13.178 -0.674 29.661 1.00 62.84 161 GLY A O 1
ATOM 1256 N N . LEU A 1 162 ? -11.449 -0.617 31.090 1.00 56.34 162 LEU A N 1
ATOM 1257 C CA . LEU A 1 162 ? -11.379 -2.071 31.337 1.00 56.34 162 LEU A CA 1
ATOM 1258 C C . LEU A 1 162 ? -12.665 -2.665 31.951 1.00 56.34 162 LEU A C 1
ATOM 1260 O O . LEU A 1 162 ? -12.849 -3.877 31.884 1.00 56.34 162 LEU A O 1
ATOM 1264 N N . GLN A 1 163 ? -13.538 -1.848 32.557 1.00 53.19 163 GLN A N 1
ATOM 1265 C CA . GLN A 1 163 ? -14.770 -2.330 33.200 1.00 53.19 163 GLN A CA 1
ATOM 1266 C C . GLN A 1 163 ? -15.855 -2.748 32.196 1.00 53.19 163 GLN A C 1
ATOM 1268 O O . GLN A 1 163 ? -16.753 -3.492 32.571 1.00 53.19 163 GLN A O 1
ATOM 1273 N N . ALA A 1 164 ? -15.749 -2.325 30.930 1.00 52.38 164 ALA A N 1
ATOM 1274 C CA . ALA A 1 164 ? -16.637 -2.738 29.838 1.00 52.38 164 ALA A CA 1
ATOM 1275 C C . ALA A 1 164 ? -16.085 -3.922 29.018 1.00 52.38 164 ALA A C 1
ATOM 1277 O O . ALA A 1 164 ? -16.590 -4.210 27.934 1.00 52.38 164 ALA A O 1
ATOM 1278 N N . ILE A 1 165 ? -15.036 -4.608 29.493 1.00 53.44 165 ILE A N 1
ATOM 1279 C CA . ILE A 1 165 ? -14.559 -5.836 28.847 1.00 53.44 165 ILE A CA 1
ATOM 1280 C C . ILE A 1 165 ? -15.488 -6.981 29.245 1.00 53.44 165 ILE A C 1
ATOM 1282 O O . ILE A 1 165 ? -15.171 -7.796 30.110 1.00 53.44 165 ILE A O 1
ATOM 1286 N N . GLU A 1 166 ? -16.637 -7.060 28.586 1.00 55.38 166 GLU A N 1
ATOM 1287 C CA . GLU A 1 166 ? -17.236 -8.364 28.338 1.00 55.38 166 GLU A CA 1
ATOM 1288 C C . GLU A 1 166 ? -16.391 -9.051 27.261 1.00 55.38 166 GLU A C 1
ATOM 1290 O O . GLU A 1 166 ? -16.041 -8.457 26.234 1.00 55.38 166 GLU A O 1
ATOM 1295 N N . ILE A 1 167 ? -15.972 -10.291 27.534 1.00 54.44 167 ILE A N 1
ATOM 1296 C CA . ILE A 1 167 ? -15.271 -11.139 26.564 1.00 54.44 167 ILE A CA 1
ATOM 1297 C C . ILE A 1 167 ? -16.317 -11.601 25.549 1.00 54.44 167 ILE A C 1
ATOM 1299 O O . ILE A 1 167 ? -16.781 -12.736 25.574 1.00 54.44 167 ILE A O 1
ATOM 1303 N N . ASP A 1 168 ? -16.717 -10.675 24.694 1.00 57.78 168 ASP A N 1
ATOM 1304 C CA . ASP A 1 168 ? -17.654 -10.900 23.609 1.00 57.78 168 ASP A CA 1
ATOM 1305 C C . ASP A 1 168 ? -16.907 -11.155 22.301 1.00 57.78 168 ASP A C 1
ATOM 1307 O O . ASP A 1 168 ? -15.712 -10.879 22.168 1.00 57.78 168 ASP A O 1
ATOM 1311 N N . ASN A 1 169 ? -17.628 -11.623 21.280 1.00 61.53 169 ASN A N 1
ATOM 1312 C CA . ASN A 1 169 ? -17.080 -11.854 19.935 1.00 61.53 169 ASN A CA 1
ATOM 1313 C C . ASN A 1 169 ? -16.459 -10.595 19.283 1.00 61.53 169 ASN A C 1
ATOM 1315 O O . ASN A 1 169 ? -15.791 -10.702 18.256 1.00 61.53 169 ASN A O 1
ATOM 1319 N N . LEU A 1 170 ? -16.678 -9.407 19.858 1.00 65.56 170 LEU A N 1
ATOM 1320 C CA . LEU A 1 170 ? -16.116 -8.124 19.421 1.00 65.56 170 LEU A CA 1
ATOM 1321 C C . LEU A 1 170 ? -14.765 -7.800 20.086 1.00 65.56 170 LEU A C 1
ATOM 1323 O O . LEU A 1 170 ? -14.074 -6.863 19.670 1.00 65.56 170 LEU A O 1
ATOM 1327 N N . PHE A 1 171 ? -14.357 -8.572 21.096 1.00 66.00 171 PHE A N 1
ATOM 1328 C CA . PHE A 1 171 ? -13.049 -8.451 21.725 1.00 66.00 171 PHE A CA 1
ATOM 1329 C C . PHE A 1 171 ? -11.941 -8.806 20.724 1.00 66.00 171 PHE A C 1
ATOM 1331 O O . PHE A 1 171 ? -11.990 -9.815 20.027 1.00 66.00 171 PHE A O 1
ATOM 1338 N N . GLY A 1 172 ? -10.928 -7.948 20.614 1.00 73.38 172 GLY A N 1
ATOM 1339 C CA . GLY A 1 172 ? -9.836 -8.108 19.648 1.00 73.38 172 GLY A CA 1
ATOM 1340 C C . GLY A 1 172 ? -10.133 -7.608 18.228 1.00 73.38 172 GLY A C 1
ATOM 1341 O O . GLY A 1 172 ? -9.186 -7.401 17.469 1.00 73.38 172 GLY A O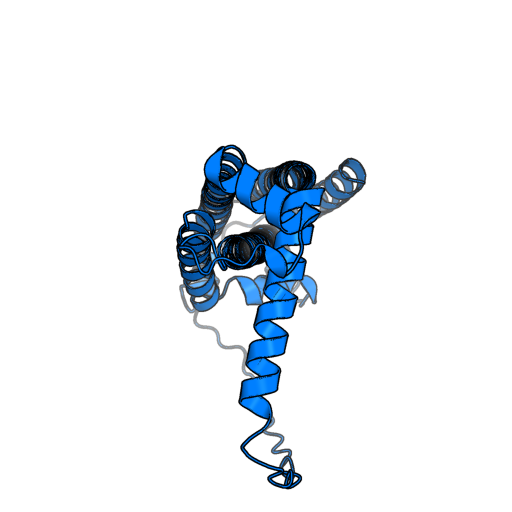 1
ATOM 1342 N N . LYS A 1 173 ? -11.393 -7.309 17.873 1.00 81.50 173 LYS A N 1
ATOM 1343 C CA . LYS A 1 173 ? -11.774 -6.829 16.529 1.00 81.50 173 LYS A CA 1
ATOM 1344 C C . LYS A 1 173 ? -11.007 -5.574 16.102 1.00 81.50 173 LYS A C 1
ATOM 1346 O O . LYS A 1 173 ? -10.404 -5.553 15.032 1.00 81.50 173 LYS A O 1
ATOM 1351 N N . ALA A 1 174 ? -10.923 -4.571 16.977 1.00 80.88 174 ALA A N 1
ATOM 1352 C CA . ALA A 1 174 ? -10.157 -3.350 16.721 1.00 80.88 174 ALA A CA 1
ATOM 1353 C C . ALA A 1 174 ? -8.666 -3.631 16.462 1.00 80.88 174 ALA A C 1
ATOM 1355 O O . ALA A 1 174 ? -8.061 -3.057 15.556 1.00 80.88 174 ALA A O 1
ATOM 1356 N N . LEU A 1 175 ? -8.076 -4.564 17.212 1.00 83.50 175 LEU A N 1
ATOM 1357 C CA . LEU A 1 175 ? -6.681 -4.957 17.036 1.00 83.50 175 LEU A CA 1
ATOM 1358 C C . LEU A 1 175 ? -6.463 -5.620 15.667 1.00 83.50 175 LEU A C 1
ATOM 1360 O O . LEU A 1 175 ? -5.529 -5.253 14.951 1.00 83.50 175 LEU A O 1
ATOM 1364 N N . TYR A 1 176 ? -7.345 -6.543 15.269 1.00 86.75 176 TYR A N 1
ATOM 1365 C CA . TYR A 1 176 ? -7.297 -7.173 13.946 1.00 86.75 176 TYR A CA 1
ATOM 1366 C C . TYR A 1 176 ? -7.417 -6.146 12.821 1.00 86.75 176 TYR A C 1
ATOM 1368 O O . TYR A 1 176 ? -6.619 -6.174 11.882 1.00 86.75 176 TYR A O 1
ATOM 1376 N N . GLN A 1 177 ? -8.326 -5.180 12.952 1.00 86.50 177 GLN A N 1
ATOM 1377 C CA . GLN A 1 177 ? -8.489 -4.115 11.967 1.00 86.50 177 GLN A CA 1
ATOM 1378 C C . GLN A 1 177 ? -7.233 -3.242 11.837 1.00 86.50 177 GLN A C 1
ATOM 1380 O O . GLN A 1 177 ? -6.800 -2.962 10.717 1.00 86.50 177 GLN A O 1
ATOM 1385 N N . VAL A 1 178 ? -6.576 -2.876 12.945 1.00 86.88 178 VAL A N 1
ATOM 1386 C CA . VAL A 1 178 ? -5.288 -2.155 12.894 1.00 86.88 178 VAL A CA 1
ATOM 1387 C C . VAL A 1 178 ? -4.230 -2.971 12.145 1.00 86.88 178 VAL A C 1
ATOM 1389 O O . VAL A 1 178 ? -3.538 -2.430 11.278 1.00 86.88 178 VAL A O 1
ATOM 1392 N N . PHE A 1 179 ? -4.125 -4.276 12.411 1.00 87.81 179 PHE A N 1
ATOM 1393 C CA . PHE A 1 179 ? -3.191 -5.146 11.689 1.00 87.81 179 PHE A CA 1
ATOM 1394 C C . PHE A 1 179 ? -3.522 -5.256 10.194 1.00 87.81 179 PHE A C 1
ATOM 1396 O O . PHE A 1 179 ? -2.620 -5.157 9.360 1.00 87.81 179 PHE A O 1
ATOM 1403 N N . GLY A 1 180 ? -4.797 -5.407 9.830 1.00 87.62 180 GLY A N 1
ATOM 1404 C CA . GLY A 1 180 ? -5.232 -5.465 8.431 1.00 87.62 180 GLY A CA 1
ATOM 1405 C C . GLY A 1 180 ? -4.942 -4.171 7.660 1.00 87.62 180 GLY A C 1
ATOM 1406 O O . GLY A 1 180 ? -4.488 -4.210 6.509 1.00 87.62 180 GLY A O 1
ATOM 1407 N N . LEU A 1 181 ? -5.116 -3.013 8.305 1.00 89.94 181 LEU A N 1
ATOM 1408 C CA . LEU A 1 181 ? -4.747 -1.713 7.740 1.00 89.94 181 LEU A CA 1
ATOM 1409 C C . LEU A 1 181 ? -3.231 -1.585 7.566 1.00 89.94 181 LEU A C 1
ATOM 1411 O O . LEU A 1 181 ? -2.770 -1.178 6.498 1.00 89.94 181 LEU A O 1
ATOM 1415 N N . ALA A 1 182 ? -2.448 -1.980 8.572 1.00 89.12 182 ALA A N 1
ATOM 1416 C CA . ALA A 1 182 ? -0.988 -1.948 8.499 1.00 89.12 182 ALA A CA 1
ATOM 1417 C C . ALA A 1 182 ? -0.455 -2.817 7.346 1.00 89.12 182 ALA A C 1
ATOM 1419 O O . ALA A 1 182 ? 0.384 -2.364 6.564 1.00 89.12 182 ALA A O 1
ATOM 1420 N N . LEU A 1 183 ? -0.991 -4.031 7.180 1.00 91.50 183 LEU A N 1
ATOM 1421 C CA . LEU A 1 183 ? -0.659 -4.910 6.054 1.00 91.50 183 LEU A CA 1
ATOM 1422 C C . LEU A 1 183 ? -0.986 -4.256 4.708 1.00 91.50 183 LEU A C 1
ATOM 1424 O O . LEU A 1 183 ? -0.161 -4.282 3.793 1.00 91.50 183 LEU A O 1
ATOM 1428 N N . SER A 1 184 ? -2.149 -3.613 4.601 1.00 91.88 184 SER A N 1
ATOM 1429 C CA . SER A 1 184 ? -2.559 -2.905 3.384 1.00 91.88 184 SER A CA 1
ATOM 1430 C C . SER A 1 184 ? -1.590 -1.771 3.024 1.00 91.88 184 SER A C 1
ATOM 1432 O O . SER A 1 184 ? -1.211 -1.627 1.861 1.00 91.88 184 SER A O 1
ATOM 1434 N N . VAL A 1 185 ? -1.111 -1.010 4.016 1.00 90.56 185 VAL A N 1
ATOM 1435 C CA . VAL A 1 185 ? -0.102 0.049 3.820 1.00 90.56 185 VAL A CA 1
ATOM 1436 C C . VAL A 1 185 ? 1.226 -0.519 3.325 1.00 90.56 185 VAL A C 1
ATOM 1438 O O . VAL A 1 185 ? 1.797 -0.007 2.359 1.00 90.56 185 VAL A O 1
ATOM 1441 N N . VAL A 1 186 ? 1.705 -1.599 3.943 1.00 91.69 186 VAL A N 1
ATOM 1442 C CA . VAL A 1 186 ? 2.949 -2.267 3.532 1.00 91.69 186 VAL A CA 1
ATOM 1443 C C . VAL A 1 186 ? 2.848 -2.750 2.085 1.00 91.69 186 VAL A C 1
ATOM 1445 O O . VAL A 1 186 ? 3.753 -2.516 1.281 1.00 91.69 186 VAL A O 1
ATOM 1448 N N . VAL A 1 187 ? 1.729 -3.375 1.721 1.00 92.06 187 VAL A N 1
ATOM 1449 C CA . VAL A 1 187 ? 1.503 -3.875 0.364 1.00 92.06 187 VAL A CA 1
ATOM 1450 C C . VAL A 1 187 ? 1.445 -2.739 -0.667 1.00 92.06 187 VAL A C 1
ATOM 1452 O O . VAL A 1 187 ? 2.060 -2.862 -1.734 1.00 92.06 187 VAL A O 1
ATOM 1455 N N . MET A 1 188 ? 0.779 -1.620 -0.354 1.00 92.19 188 MET A N 1
ATOM 1456 C CA . MET A 1 188 ? 0.771 -0.426 -1.214 1.00 92.19 188 MET A CA 1
ATOM 1457 C C . MET A 1 188 ? 2.185 0.100 -1.468 1.00 92.19 188 MET A C 1
ATOM 1459 O O . MET A 1 188 ? 2.539 0.384 -2.614 1.00 92.19 188 MET A O 1
ATOM 1463 N N . LEU A 1 189 ? 3.011 0.184 -0.422 1.00 89.94 189 LEU A N 1
ATOM 1464 C CA . LEU A 1 189 ? 4.381 0.682 -0.532 1.00 89.94 189 LEU A CA 1
ATOM 1465 C C . LEU A 1 189 ? 5.229 -0.190 -1.468 1.00 89.94 189 LEU A C 1
ATOM 1467 O O . LEU A 1 189 ? 5.923 0.331 -2.343 1.00 89.94 189 LEU A O 1
ATOM 1471 N N . PHE A 1 190 ? 5.154 -1.515 -1.328 1.00 89.00 190 PHE A N 1
ATOM 1472 C CA . PHE A 1 190 ? 5.880 -2.428 -2.212 1.00 89.00 190 PHE A CA 1
ATOM 1473 C C . PHE A 1 190 ? 5.399 -2.346 -3.667 1.00 89.00 190 PHE A C 1
ATOM 1475 O O . PHE A 1 190 ? 6.230 -2.354 -4.574 1.00 89.00 190 PHE A O 1
ATOM 1482 N N . SER A 1 191 ? 4.092 -2.202 -3.896 1.00 88.88 191 SER A N 1
ATOM 1483 C CA . SER A 1 191 ? 3.506 -2.084 -5.245 1.00 88.88 191 SER A CA 1
ATOM 1484 C C . SER A 1 191 ? 3.895 -0.773 -5.930 1.00 88.88 191 SER A C 1
ATOM 1486 O O . SER A 1 191 ? 4.197 -0.728 -7.125 1.00 88.88 191 SER A O 1
ATOM 1488 N N . PHE A 1 192 ? 3.979 0.307 -5.155 1.00 88.00 192 PHE A N 1
ATOM 1489 C CA . PHE A 1 192 ? 4.515 1.578 -5.629 1.00 88.00 192 PHE A CA 1
ATOM 1490 C C . PHE A 1 192 ? 6.002 1.468 -6.007 1.00 88.00 192 PHE A C 1
ATOM 1492 O O . PHE A 1 192 ? 6.402 1.915 -7.084 1.00 88.00 192 PHE A O 1
ATOM 1499 N N . LEU A 1 193 ? 6.821 0.818 -5.170 1.00 87.62 193 LEU A N 1
ATOM 1500 C CA . LEU A 1 193 ? 8.240 0.565 -5.464 1.00 87.62 193 LEU A CA 1
ATOM 1501 C C . LEU A 1 193 ? 8.435 -0.321 -6.703 1.00 87.62 193 LEU A C 1
ATOM 1503 O O . LEU A 1 193 ? 9.349 -0.080 -7.491 1.00 87.62 193 LEU A O 1
ATOM 1507 N N . GLN A 1 194 ? 7.578 -1.324 -6.904 1.00 87.12 194 GLN A N 1
ATOM 1508 C CA . GLN A 1 194 ? 7.564 -2.137 -8.125 1.00 87.12 194 GLN A CA 1
ATOM 1509 C C . GLN A 1 194 ? 7.284 -1.261 -9.355 1.00 87.12 194 GLN A C 1
ATOM 1511 O O . GLN A 1 194 ? 8.052 -1.295 -10.314 1.00 87.12 194 GLN A O 1
ATOM 1516 N N . SER A 1 195 ? 6.270 -0.394 -9.297 1.00 86.81 195 SER A N 1
ATOM 1517 C CA . SER A 1 195 ? 5.941 0.532 -10.394 1.00 86.81 195 SER A CA 1
ATOM 1518 C C . SER A 1 195 ? 7.099 1.495 -10.719 1.00 86.81 195 SER A C 1
ATOM 1520 O O . SER A 1 195 ? 7.423 1.717 -11.888 1.00 86.81 195 SER A O 1
ATOM 1522 N N . LEU A 1 196 ? 7.794 2.008 -9.695 1.00 84.62 196 LEU A N 1
ATOM 1523 C CA . LEU A 1 196 ? 9.016 2.807 -9.866 1.00 84.62 196 LEU A CA 1
ATOM 1524 C C . LEU A 1 196 ? 10.141 2.008 -10.534 1.00 84.62 196 LEU A C 1
ATOM 1526 O O . LEU A 1 196 ? 10.807 2.505 -11.442 1.00 84.62 196 LEU A O 1
ATOM 1530 N N . GLY A 1 197 ? 10.368 0.767 -10.104 1.00 82.56 197 GLY A N 1
ATOM 1531 C CA . GLY A 1 197 ? 11.415 -0.074 -10.678 1.00 82.56 197 GLY A CA 1
ATOM 1532 C C . GLY A 1 197 ? 11.206 -0.341 -12.169 1.00 82.56 197 GLY A C 1
ATOM 1533 O O . GLY A 1 197 ? 12.172 -0.273 -12.930 1.00 82.56 197 GLY A O 1
ATOM 1534 N N . VAL A 1 198 ? 9.958 -0.578 -12.601 1.00 81.19 198 VAL A N 1
ATOM 1535 C CA . VAL A 1 198 ? 9.631 -0.809 -14.023 1.00 81.19 198 VAL A CA 1
ATOM 1536 C C . VAL A 1 198 ? 9.926 0.449 -14.832 1.00 81.19 198 VAL A C 1
ATOM 1538 O O . VAL A 1 198 ? 10.502 0.398 -15.922 1.00 81.19 198 VAL A O 1
ATOM 1541 N N . MET A 1 199 ? 9.600 1.607 -14.265 1.00 81.62 199 MET A N 1
ATOM 1542 C CA . MET A 1 199 ? 9.872 2.885 -14.899 1.00 81.62 199 MET A CA 1
ATOM 1543 C C . MET A 1 199 ? 11.374 3.137 -15.099 1.00 81.62 199 MET A C 1
ATOM 1545 O O . MET A 1 199 ? 11.794 3.490 -16.206 1.00 81.62 199 MET A O 1
ATOM 1549 N N . PHE A 1 200 ? 12.186 2.931 -14.057 1.00 79.06 200 PHE A N 1
ATOM 1550 C CA . PHE A 1 200 ? 13.632 3.190 -14.080 1.00 79.06 200 PHE A CA 1
ATOM 1551 C C . PHE A 1 200 ? 14.459 2.115 -14.802 1.00 79.06 200 PHE A C 1
ATOM 1553 O O . PHE A 1 200 ? 15.654 2.322 -15.029 1.00 79.06 200 PHE A O 1
ATOM 1560 N N . TRP A 1 201 ? 13.845 0.998 -15.198 1.00 78.25 201 TRP A N 1
ATOM 1561 C CA . TRP A 1 201 ? 14.527 -0.148 -15.802 1.00 78.25 201 TRP A CA 1
ATOM 1562 C C . TRP A 1 201 ? 15.455 0.202 -16.981 1.00 78.25 201 TRP A C 1
ATOM 1564 O O . TRP A 1 201 ? 16.641 -0.134 -16.902 1.00 78.25 201 TRP A O 1
ATOM 1574 N N . PRO A 1 202 ? 15.024 0.933 -18.030 1.00 72.88 202 PRO A N 1
ATOM 1575 C CA . PRO A 1 202 ? 15.899 1.184 -19.181 1.00 72.88 202 PRO A CA 1
ATOM 1576 C C . PRO A 1 202 ? 17.079 2.098 -18.850 1.00 72.88 202 PRO A C 1
ATOM 1578 O O . PRO A 1 202 ? 18.168 1.953 -19.405 1.00 72.88 202 PRO A O 1
ATOM 1581 N N . VAL A 1 203 ? 16.886 3.028 -17.910 1.00 74.88 203 VAL A N 1
ATOM 1582 C CA . VAL A 1 203 ? 17.958 3.908 -17.428 1.00 74.88 203 VAL A CA 1
ATOM 1583 C C . VAL A 1 203 ? 19.019 3.085 -16.697 1.00 74.88 203 VAL A C 1
ATOM 1585 O O . VAL A 1 203 ? 20.215 3.255 -16.949 1.00 74.88 203 VAL A O 1
ATOM 1588 N N . ALA A 1 204 ? 18.584 2.165 -15.831 1.00 73.19 204 ALA A N 1
ATOM 1589 C CA . ALA A 1 204 ? 19.468 1.281 -15.081 1.00 73.19 204 ALA A CA 1
ATOM 1590 C C . ALA A 1 204 ? 20.232 0.308 -15.995 1.00 73.19 204 ALA A C 1
ATOM 1592 O O . ALA A 1 204 ? 21.438 0.128 -15.818 1.00 73.19 204 ALA A O 1
ATOM 1593 N N . TYR A 1 205 ? 19.562 -0.267 -17.000 1.00 72.12 205 TYR A N 1
ATOM 1594 C CA . TYR A 1 205 ? 20.179 -1.183 -17.964 1.00 72.12 205 TYR A CA 1
ATOM 1595 C C . TYR A 1 205 ? 21.295 -0.503 -18.775 1.00 72.12 205 TYR A C 1
ATOM 1597 O O . TYR A 1 205 ? 22.407 -1.024 -18.867 1.00 72.12 205 TYR A O 1
ATOM 1605 N N . ARG A 1 206 ? 21.045 0.705 -19.301 1.00 68.88 206 ARG A N 1
ATOM 1606 C CA . ARG A 1 206 ? 22.010 1.439 -20.143 1.00 68.88 206 ARG A CA 1
ATOM 1607 C C . ARG A 1 206 ? 23.242 1.909 -19.407 1.00 68.88 206 ARG A C 1
ATOM 1609 O O . ARG A 1 206 ? 24.348 1.811 -19.929 1.00 68.88 206 ARG A O 1
ATOM 1616 N N . LYS A 1 207 ? 23.050 2.481 -18.220 1.00 68.69 207 LYS A N 1
ATOM 1617 C CA . LYS A 1 207 ? 24.149 3.123 -17.500 1.00 68.69 207 LYS A CA 1
ATOM 1618 C C . LYS A 1 207 ? 25.000 2.135 -16.711 1.00 68.69 207 LYS A C 1
ATOM 1620 O O . LYS A 1 207 ? 25.937 2.586 -16.075 1.00 68.69 207 LYS A O 1
ATOM 1625 N N . ARG A 1 208 ? 24.706 0.823 -16.741 1.00 59.53 208 ARG A N 1
ATOM 1626 C CA . ARG A 1 208 ? 25.420 -0.230 -15.984 1.00 59.53 208 ARG A CA 1
ATOM 1627 C C . ARG A 1 208 ? 25.667 0.129 -14.505 1.00 59.53 208 ARG A C 1
ATOM 1629 O O . ARG A 1 208 ? 26.588 -0.407 -13.898 1.00 59.53 208 ARG A O 1
ATOM 1636 N N . TYR A 1 209 ? 24.850 1.006 -13.909 1.00 58.75 209 TYR A N 1
ATOM 1637 C CA . TYR A 1 209 ? 25.060 1.477 -12.543 1.00 58.75 209 TYR A CA 1
ATOM 1638 C C . TYR A 1 209 ? 23.795 1.498 -11.681 1.00 58.75 209 TYR A C 1
ATOM 1640 O O . TYR A 1 209 ? 22.764 2.103 -11.971 1.00 58.75 209 TYR A O 1
ATOM 1648 N N . VAL A 1 210 ? 24.005 0.788 -10.575 1.00 52.84 210 VAL A N 1
ATOM 1649 C CA . VAL A 1 210 ? 23.308 0.597 -9.310 1.00 52.84 210 VAL A CA 1
ATOM 1650 C C . VAL A 1 210 ? 22.947 1.928 -8.640 1.00 52.84 210 VAL A C 1
ATOM 1652 O O . VAL A 1 210 ? 23.675 2.431 -7.788 1.00 52.84 210 VAL A O 1
ATOM 1655 N N . PHE A 1 211 ? 21.781 2.496 -8.940 1.00 61.34 211 PHE A N 1
ATOM 1656 C CA . PHE A 1 211 ? 21.176 3.402 -7.963 1.00 61.34 211 PHE A CA 1
ATOM 1657 C C . PHE A 1 211 ? 20.749 2.571 -6.748 1.00 61.34 211 PHE A C 1
ATOM 1659 O O . PHE A 1 211 ? 20.096 1.539 -6.909 1.00 61.34 211 PHE A O 1
ATOM 1666 N N . ARG A 1 212 ? 21.067 3.019 -5.524 1.00 64.69 212 ARG A N 1
ATOM 1667 C CA . ARG A 1 212 ? 20.591 2.360 -4.288 1.00 64.69 212 ARG A CA 1
ATOM 1668 C C . ARG A 1 212 ? 19.065 2.190 -4.311 1.00 64.69 212 ARG A C 1
ATOM 1670 O O . ARG A 1 212 ? 18.557 1.133 -3.957 1.00 64.69 212 ARG A O 1
ATOM 1677 N N . VAL A 1 213 ? 18.360 3.195 -4.833 1.00 64.12 213 VAL A N 1
ATOM 1678 C CA . VAL A 1 213 ? 16.905 3.181 -5.053 1.00 64.12 213 VAL A CA 1
ATOM 1679 C C . VAL A 1 213 ? 16.487 2.056 -6.004 1.00 64.12 213 VAL A C 1
ATOM 1681 O O . VAL A 1 213 ? 15.572 1.297 -5.697 1.00 64.12 213 VAL A O 1
ATOM 1684 N N . PHE A 1 214 ? 17.194 1.880 -7.121 1.00 72.19 214 PHE A N 1
ATOM 1685 C CA . PHE A 1 214 ? 16.908 0.803 -8.067 1.00 72.19 214 PHE A CA 1
ATOM 1686 C C . PHE A 1 214 ? 17.216 -0.580 -7.481 1.00 72.19 214 PHE A C 1
ATOM 1688 O O . PHE A 1 214 ? 16.491 -1.529 -7.753 1.00 72.19 214 PHE A O 1
ATOM 1695 N N . HIS A 1 215 ? 18.232 -0.710 -6.623 1.00 72.44 215 HIS A N 1
ATOM 1696 C CA . HIS A 1 215 ? 18.503 -1.969 -5.925 1.00 72.44 215 HIS A CA 1
ATOM 1697 C C . HIS A 1 215 ? 17.369 -2.350 -4.958 1.00 72.44 215 HIS A C 1
ATOM 1699 O O . HIS A 1 215 ? 17.016 -3.525 -4.858 1.00 72.44 215 HIS A O 1
ATOM 1705 N N . ILE A 1 216 ? 16.763 -1.369 -4.282 1.00 72.88 216 ILE A N 1
ATOM 1706 C CA . ILE A 1 216 ? 15.577 -1.578 -3.435 1.00 72.88 216 ILE A CA 1
ATOM 1707 C C . ILE A 1 216 ? 14.380 -2.010 -4.294 1.00 72.88 216 ILE A C 1
ATOM 1709 O O . ILE A 1 216 ? 13.728 -3.001 -3.970 1.00 72.88 216 ILE A O 1
ATOM 1713 N N . CYS A 1 217 ? 14.145 -1.339 -5.426 1.00 76.44 217 CYS A N 1
ATOM 1714 C CA . CYS A 1 217 ? 13.056 -1.683 -6.350 1.00 76.44 217 CYS A CA 1
ATOM 1715 C C . CYS A 1 217 ? 13.257 -3.065 -6.999 1.00 76.44 217 CYS A C 1
ATOM 1717 O O . CYS A 1 217 ? 12.335 -3.865 -7.085 1.00 76.44 217 CYS A O 1
ATOM 1719 N N . LYS A 1 218 ? 14.487 -3.411 -7.393 1.00 75.69 218 LYS A N 1
ATOM 1720 C CA . LYS A 1 218 ? 14.828 -4.762 -7.864 1.00 75.69 218 LYS A CA 1
ATOM 1721 C C . LYS A 1 218 ? 14.571 -5.801 -6.774 1.00 75.69 218 LYS A C 1
ATOM 1723 O O . LYS A 1 218 ? 14.120 -6.906 -7.061 1.00 75.69 218 LYS A O 1
ATOM 1728 N N . GLY A 1 219 ? 14.866 -5.443 -5.524 1.00 72.56 219 GLY A N 1
ATOM 1729 C CA . GLY A 1 219 ? 14.529 -6.234 -4.351 1.00 72.56 219 GLY A CA 1
ATOM 1730 C C . GLY A 1 219 ? 13.041 -6.557 -4.300 1.00 72.56 219 GLY A C 1
ATOM 1731 O O . GLY A 1 219 ? 12.724 -7.737 -4.207 1.00 72.56 219 GLY A O 1
ATOM 1732 N N . SER A 1 220 ? 12.166 -5.550 -4.435 1.00 76.69 220 SER A N 1
ATOM 1733 C CA . SER A 1 220 ? 10.701 -5.683 -4.343 1.00 76.69 220 SER A CA 1
ATOM 1734 C C . SER A 1 220 ? 10.044 -6.452 -5.495 1.00 76.69 220 SER A C 1
ATOM 1736 O O . SER A 1 220 ? 8.892 -6.854 -5.375 1.00 76.69 220 SER A O 1
ATOM 1738 N N . MET A 1 221 ? 10.761 -6.693 -6.592 1.00 76.12 221 MET A N 1
ATOM 1739 C CA . MET A 1 221 ? 10.261 -7.410 -7.773 1.00 76.12 221 MET A CA 1
ATOM 1740 C C . MET A 1 221 ? 10.509 -8.919 -7.752 1.00 76.12 221 MET A C 1
ATOM 1742 O O . MET A 1 221 ? 10.152 -9.622 -8.696 1.00 76.12 221 MET A O 1
ATOM 1746 N N . LYS A 1 222 ? 11.152 -9.448 -6.706 1.00 80.62 222 LYS A N 1
ATOM 1747 C CA . LYS A 1 222 ? 11.367 -10.893 -6.591 1.00 80.62 222 LYS A CA 1
ATOM 1748 C C . LYS A 1 222 ? 10.024 -11.615 -6.472 1.00 80.62 222 LYS A C 1
ATOM 1750 O O . LYS A 1 222 ? 9.170 -11.205 -5.693 1.00 80.62 222 LYS A O 1
ATOM 1755 N N . TRP A 1 223 ? 9.893 -12.742 -7.171 1.00 78.12 223 TRP A N 1
ATOM 1756 C CA . TRP A 1 223 ? 8.673 -13.560 -7.197 1.00 78.12 223 TRP A CA 1
ATOM 1757 C C . TRP A 1 223 ? 8.100 -13.848 -5.795 1.00 78.12 223 TRP A C 1
ATOM 1759 O O . TRP A 1 223 ? 6.904 -13.693 -5.575 1.00 78.12 223 TRP A O 1
ATOM 1769 N N . TRP A 1 224 ? 8.948 -14.191 -4.819 1.00 80.81 224 TRP A N 1
ATOM 1770 C CA . TRP A 1 224 ? 8.490 -14.509 -3.463 1.00 80.81 224 TRP A CA 1
ATOM 1771 C C . TRP A 1 224 ? 7.843 -13.311 -2.757 1.00 80.81 224 TRP A C 1
ATOM 1773 O O . TRP A 1 224 ? 6.945 -13.508 -1.951 1.00 80.81 224 TRP A O 1
ATOM 1783 N N . ILE A 1 225 ? 8.236 -12.074 -3.083 1.00 85.75 225 ILE A N 1
ATOM 1784 C CA . ILE A 1 225 ? 7.610 -10.868 -2.522 1.00 85.75 225 ILE A CA 1
ATOM 1785 C C . ILE A 1 225 ? 6.210 -10.686 -3.091 1.00 85.75 225 ILE A C 1
ATOM 1787 O O . ILE A 1 225 ? 5.305 -10.350 -2.338 1.00 85.75 225 ILE A O 1
ATOM 1791 N N . VAL A 1 226 ? 6.016 -10.958 -4.383 1.00 84.69 226 VAL A N 1
ATOM 1792 C CA . VAL A 1 226 ? 4.693 -10.923 -5.025 1.00 84.69 226 VAL A CA 1
ATOM 1793 C C . VAL A 1 226 ? 3.746 -11.919 -4.348 1.00 84.69 226 VAL A C 1
ATOM 1795 O O . VAL A 1 226 ? 2.614 -11.572 -4.017 1.00 84.69 226 VAL A O 1
ATOM 1798 N N . VAL A 1 227 ? 4.230 -13.128 -4.045 1.00 86.94 227 VAL A N 1
ATOM 1799 C CA . VAL A 1 227 ? 3.461 -14.133 -3.290 1.00 86.94 227 VAL A CA 1
ATOM 1800 C C . VAL A 1 227 ? 3.143 -13.648 -1.878 1.00 86.94 227 VAL A C 1
ATOM 1802 O O . VAL A 1 227 ? 1.992 -13.722 -1.450 1.00 86.94 227 VAL A O 1
ATOM 1805 N N . THR A 1 228 ? 4.130 -13.112 -1.157 1.00 88.69 228 THR A N 1
ATOM 1806 C CA . THR A 1 228 ? 3.915 -12.572 0.192 1.00 88.69 228 THR A CA 1
ATOM 1807 C C . THR A 1 228 ? 2.916 -11.413 0.185 1.00 88.69 228 THR A C 1
ATOM 1809 O O . THR A 1 228 ? 2.063 -11.347 1.064 1.00 88.69 228 THR A O 1
ATOM 1812 N N . GLN A 1 229 ? 2.956 -10.530 -0.818 1.00 91.06 229 GLN A N 1
ATOM 1813 C CA . GLN A 1 229 ? 1.969 -9.460 -0.987 1.00 91.06 229 GLN A CA 1
ATOM 1814 C C . GLN A 1 229 ? 0.562 -10.025 -1.191 1.00 91.06 229 GLN A C 1
ATOM 1816 O O . GLN A 1 229 ? -0.369 -9.559 -0.541 1.00 91.06 229 GLN A O 1
ATOM 1821 N N . ALA A 1 230 ? 0.403 -11.034 -2.051 1.00 90.81 230 ALA A N 1
ATOM 1822 C CA . ALA A 1 230 ? -0.887 -11.680 -2.279 1.00 90.81 230 ALA A CA 1
ATOM 1823 C C . ALA A 1 230 ? -1.451 -12.277 -0.979 1.00 90.81 230 ALA A C 1
ATOM 1825 O O . ALA A 1 230 ? -2.609 -12.038 -0.637 1.00 90.81 230 ALA A O 1
ATOM 1826 N N . LEU A 1 231 ? -0.612 -12.979 -0.210 1.00 93.31 231 LEU A N 1
ATOM 1827 C CA . LEU A 1 231 ? -0.982 -13.512 1.104 1.00 93.31 231 LEU A CA 1
ATOM 1828 C C . LEU A 1 231 ? -1.379 -12.398 2.077 1.00 93.31 231 LEU A C 1
ATOM 1830 O O . LEU A 1 231 ? -2.385 -12.524 2.770 1.00 93.31 231 LEU A O 1
ATOM 1834 N N . PHE A 1 232 ? -0.634 -11.293 2.108 1.00 94.44 232 PHE A N 1
ATOM 1835 C CA . PHE A 1 232 ? -0.943 -10.149 2.966 1.00 94.44 232 PHE A CA 1
ATOM 1836 C C . PHE A 1 232 ? -2.244 -9.451 2.579 1.00 94.44 232 PHE A C 1
ATOM 1838 O O . PHE A 1 232 ? -2.965 -9.019 3.471 1.00 94.44 232 PHE A O 1
ATOM 1845 N N . LEU A 1 233 ? -2.586 -9.370 1.292 1.00 92.38 233 LEU A N 1
ATOM 1846 C CA . LEU A 1 233 ? -3.869 -8.818 0.842 1.00 92.38 233 LEU A CA 1
ATOM 1847 C C . LEU A 1 233 ? -5.048 -9.672 1.301 1.00 92.38 233 LEU A C 1
ATOM 1849 O O . LEU A 1 233 ? -6.040 -9.133 1.791 1.00 92.38 233 LEU A O 1
ATOM 1853 N N . VAL A 1 234 ? -4.922 -10.993 1.160 1.00 93.69 234 VAL A N 1
ATOM 1854 C CA . VAL A 1 234 ? -5.940 -11.950 1.607 1.00 93.69 234 VAL A CA 1
ATOM 1855 C C . VAL A 1 234 ? -6.076 -11.901 3.128 1.00 93.69 234 VAL A C 1
ATOM 1857 O O . VAL A 1 234 ? -7.186 -11.800 3.644 1.00 93.69 234 VAL A O 1
ATOM 1860 N N . LEU A 1 235 ? -4.957 -11.903 3.852 1.00 92.81 235 LEU A N 1
ATOM 1861 C CA . LEU A 1 235 ? -4.953 -11.797 5.309 1.00 92.81 235 LEU A CA 1
ATOM 1862 C C . LEU A 1 235 ? -5.559 -10.469 5.779 1.00 92.81 235 LEU A C 1
ATOM 1864 O O . LEU A 1 235 ? -6.386 -10.467 6.684 1.00 92.81 235 LEU A O 1
ATOM 1868 N N . ALA A 1 236 ? -5.205 -9.353 5.138 1.00 91.56 236 ALA A N 1
ATOM 1869 C CA . ALA A 1 236 ? -5.783 -8.047 5.432 1.00 91.56 236 ALA A CA 1
ATOM 1870 C C . ALA A 1 236 ? -7.299 -8.032 5.205 1.00 91.56 236 ALA A C 1
ATOM 1872 O O . ALA A 1 236 ? -8.021 -7.500 6.041 1.00 91.56 236 ALA A O 1
ATOM 1873 N N . TYR A 1 237 ? -7.793 -8.650 4.127 1.00 92.44 237 TYR A N 1
ATOM 1874 C CA . TYR A 1 237 ? -9.232 -8.775 3.888 1.00 92.44 237 TYR A CA 1
ATOM 1875 C C . TYR A 1 237 ? -9.936 -9.501 5.038 1.00 92.44 237 TYR A C 1
ATOM 1877 O O . TYR A 1 237 ? -10.931 -8.999 5.558 1.00 92.44 237 TYR A O 1
ATOM 1885 N N . TYR A 1 238 ? -9.408 -10.652 5.468 1.00 92.25 238 TYR A N 1
ATOM 1886 C CA . TYR A 1 238 ? -9.991 -11.390 6.588 1.00 92.25 238 TYR A CA 1
ATOM 1887 C C . TYR A 1 238 ? -9.962 -10.571 7.877 1.00 92.25 238 TYR A C 1
ATOM 1889 O O . TYR A 1 238 ? -10.994 -10.439 8.521 1.00 92.25 238 TYR A O 1
ATOM 1897 N N . LEU A 1 239 ? -8.825 -9.957 8.211 1.00 89.06 239 LEU A N 1
ATOM 1898 C CA . LEU A 1 239 ? -8.668 -9.163 9.432 1.00 89.06 239 LEU A CA 1
ATOM 1899 C C . LEU A 1 239 ? -9.563 -7.916 9.485 1.00 89.06 239 LEU A C 1
ATOM 1901 O O . LEU A 1 239 ? -9.940 -7.495 10.572 1.00 89.06 239 LEU A O 1
ATOM 1905 N N . LEU A 1 240 ? -9.894 -7.320 8.335 1.00 87.25 240 LEU A N 1
ATOM 1906 C CA . LEU A 1 240 ? -10.777 -6.148 8.260 1.00 87.25 240 LEU A CA 1
ATOM 1907 C C . LEU A 1 240 ? -12.260 -6.519 8.198 1.00 87.25 240 LEU A C 1
ATOM 1909 O O . LEU A 1 240 ? -13.106 -5.670 8.472 1.00 87.25 240 LEU A O 1
ATOM 1913 N N . LYS A 1 241 ? -12.570 -7.756 7.797 1.00 85.38 241 LYS A N 1
ATOM 1914 C CA . LYS A 1 241 ? -13.936 -8.282 7.734 1.00 85.38 241 LYS A CA 1
ATOM 1915 C C . LYS A 1 241 ? -14.445 -8.759 9.097 1.00 85.38 241 LYS A C 1
ATOM 1917 O O . LYS A 1 241 ? -15.652 -8.686 9.315 1.00 85.38 241 LYS A O 1
ATOM 1922 N N . VAL A 1 242 ? -13.551 -9.288 9.943 1.00 72.88 242 VAL A N 1
ATOM 1923 C CA . VAL A 1 242 ? -13.839 -9.652 11.348 1.00 72.88 242 VAL A CA 1
ATOM 1924 C C . VAL A 1 242 ? -14.483 -8.460 12.050 1.00 72.88 242 VAL A C 1
ATOM 1926 O O . VAL A 1 242 ? -15.551 -8.650 12.673 1.00 72.88 242 VAL A O 1
#

Nearest PDB structures (foldseek):
  8xqr-assembly1_R  TM=3.270E-01  e=9.329E+00  Clostridium perfringens

Solvent-accessible surface area (backbone atoms only — not comparable to full-atom values): 13646 Å² total; per-residue (Å²): 111,69,69,57,54,50,48,52,53,50,50,51,49,53,51,39,53,72,71,28,72,73,59,97,86,67,80,51,70,63,48,63,74,76,36,83,70,90,66,81,76,88,72,82,79,81,81,78,84,74,83,78,78,79,77,85,75,76,90,75,73,98,74,57,63,66,57,52,49,50,55,49,53,53,51,48,31,52,52,32,36,51,48,44,56,77,35,42,69,57,51,51,52,50,49,53,52,52,48,50,54,49,43,52,49,36,50,50,36,43,51,53,41,28,72,66,67,77,48,83,55,70,66,46,54,49,30,54,50,48,47,54,50,43,53,49,40,54,48,46,37,57,54,52,65,67,35,65,73,52,42,52,50,36,50,44,38,71,76,50,44,83,81,56,68,63,94,46,97,68,59,61,37,46,35,36,31,53,52,16,51,51,41,42,52,54,44,50,54,44,32,40,36,33,31,50,31,65,51,43,41,53,43,40,66,73,65,76,51,87,45,72,68,50,53,52,15,56,57,50,61,37,68,70,50,54,53,53,42,54,53,38,53,54,50,19,42,53,31,30,66,102

Radius of gyration: 23.22 Å; Cα contacts (8 Å, |Δi|>4): 197; chains: 1; bounding box: 59×38×65 Å

Mean predicted aligned error: 11.93 Å